Protein AF-A0A4Y1Z8B3-F1 (afdb_monomer)

Foldseek 3Di:
DVVVVVVLLVCLLVVLLVQLVVVLVVVVVVVVVVCVVVVQVVDPPSPVVVLVVSLVVSLVSLVVSLVVSLVVVVVVCCVPPNPPQQQPFPCVDVVCVVPPDRDGNVVVSVVSSVVSSVVSSVSSVVVSVVVVVVVPVVCPVVPVVNVVVVVVVVVVVVVVVVVCVVVVVVVVVVPVD

Structure (mmCIF, N/CA/C/O backbone):
data_AF-A0A4Y1Z8B3-F1
#
_entry.id   AF-A0A4Y1Z8B3-F1
#
loop_
_atom_site.group_PDB
_atom_site.id
_atom_site.type_symbol
_atom_site.label_atom_id
_atom_site.label_alt_id
_atom_site.label_comp_id
_atom_site.label_asym_id
_atom_site.label_entity_id
_atom_site.label_seq_id
_atom_site.pdbx_PDB_ins_code
_atom_site.Cartn_x
_atom_site.Cartn_y
_atom_site.Cartn_z
_atom_site.occupancy
_atom_site.B_iso_or_equiv
_atom_site.auth_seq_id
_atom_site.auth_comp_id
_atom_site.auth_asym_id
_atom_site.auth_atom_id
_atom_site.pdbx_PDB_model_num
ATOM 1 N N . MET A 1 1 ? 22.273 6.619 -11.615 1.00 47.22 1 MET A N 1
ATOM 2 C CA . MET A 1 1 ? 20.924 6.344 -12.168 1.00 47.22 1 MET A CA 1
ATOM 3 C C . MET A 1 1 ? 20.208 5.250 -11.376 1.00 47.22 1 MET A C 1
ATOM 5 O O . MET A 1 1 ? 19.042 5.434 -11.067 1.00 47.22 1 MET A O 1
ATOM 9 N N . GLU A 1 2 ? 20.897 4.178 -10.965 1.00 54.72 2 GLU A N 1
ATOM 10 C CA . GLU A 1 2 ? 20.294 3.076 -10.187 1.00 54.72 2 GLU A CA 1
ATOM 11 C C . GLU A 1 2 ? 19.856 3.455 -8.771 1.00 54.72 2 GLU A C 1
ATOM 13 O O . GLU A 1 2 ? 18.745 3.134 -8.364 1.00 54.72 2 GLU A O 1
ATOM 18 N N . GLN A 1 3 ? 20.688 4.210 -8.050 1.00 55.22 3 GLN A N 1
ATOM 19 C CA . GLN A 1 3 ? 20.366 4.626 -6.683 1.00 55.22 3 GLN A CA 1
ATOM 20 C C . GLN A 1 3 ? 19.086 5.473 -6.630 1.00 55.22 3 GLN A C 1
ATOM 22 O O . GLN A 1 3 ? 18.269 5.311 -5.732 1.00 55.22 3 GLN A O 1
ATOM 27 N N . MET A 1 4 ? 18.851 6.317 -7.641 1.00 54.09 4 MET A N 1
ATOM 28 C CA . MET A 1 4 ? 17.676 7.191 -7.699 1.00 54.09 4 MET A CA 1
ATOM 29 C C . MET A 1 4 ? 16.361 6.400 -7.745 1.00 54.09 4 MET A C 1
ATOM 31 O O . MET A 1 4 ? 15.398 6.796 -7.098 1.00 54.09 4 MET A O 1
ATOM 35 N N . GLN A 1 5 ? 16.322 5.266 -8.451 1.00 61.69 5 GLN A N 1
ATOM 36 C CA . GLN A 1 5 ? 15.108 4.455 -8.560 1.00 61.69 5 GLN A CA 1
ATOM 37 C C . GLN A 1 5 ? 14.795 3.696 -7.264 1.00 61.69 5 GLN A C 1
ATOM 39 O O . GLN A 1 5 ? 13.627 3.548 -6.904 1.00 61.69 5 GLN A O 1
ATOM 44 N N . ASP A 1 6 ? 15.826 3.285 -6.524 1.00 65.62 6 ASP A N 1
ATOM 45 C CA . ASP A 1 6 ? 15.663 2.660 -5.209 1.00 65.62 6 ASP A CA 1
ATOM 46 C C . ASP A 1 6 ? 15.244 3.663 -4.134 1.00 65.62 6 ASP A C 1
ATOM 48 O O . ASP A 1 6 ? 14.387 3.347 -3.303 1.00 65.62 6 ASP A O 1
ATOM 52 N N . TYR A 1 7 ? 15.765 4.892 -4.196 1.00 62.72 7 TYR A N 1
ATOM 53 C CA . TYR A 1 7 ? 15.308 5.983 -3.339 1.00 62.72 7 TYR A CA 1
ATOM 54 C C . TYR A 1 7 ? 13.836 6.313 -3.585 1.00 62.72 7 TYR A C 1
ATOM 56 O O . TYR A 1 7 ? 13.076 6.416 -2.628 1.00 62.72 7 TYR A O 1
ATOM 64 N N . ILE A 1 8 ? 13.410 6.410 -4.847 1.00 67.25 8 ILE A N 1
ATOM 65 C CA . ILE A 1 8 ? 12.012 6.700 -5.203 1.00 67.25 8 ILE A CA 1
ATOM 66 C C . ILE A 1 8 ? 11.078 5.590 -4.721 1.00 67.25 8 ILE A C 1
ATOM 68 O O . ILE A 1 8 ? 10.035 5.876 -4.136 1.00 67.25 8 ILE A O 1
ATOM 72 N N . ASN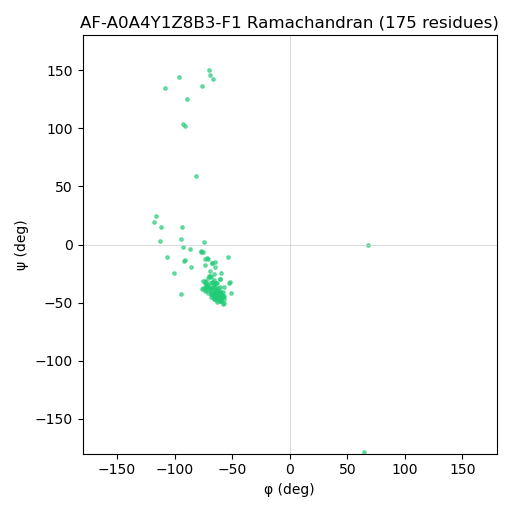 A 1 9 ? 11.459 4.325 -4.912 1.00 71.06 9 ASN A N 1
ATOM 73 C CA . ASN A 1 9 ? 10.619 3.207 -4.500 1.00 71.06 9 ASN A CA 1
ATOM 74 C C . ASN A 1 9 ? 10.474 3.151 -2.971 1.00 71.06 9 ASN A C 1
ATOM 76 O O . ASN A 1 9 ? 9.367 3.053 -2.450 1.00 71.06 9 ASN A O 1
ATOM 80 N N . THR A 1 10 ? 11.587 3.291 -2.249 1.00 74.88 10 THR A N 1
ATOM 81 C CA . THR A 1 10 ? 11.597 3.299 -0.777 1.00 74.88 10 THR A CA 1
ATOM 82 C C . THR A 1 10 ? 10.814 4.485 -0.219 1.00 74.88 10 THR A C 1
ATOM 84 O O . THR A 1 10 ? 10.010 4.324 0.699 1.00 74.88 10 THR A O 1
ATOM 87 N N . PHE A 1 11 ? 10.999 5.668 -0.808 1.00 74.31 11 PHE A N 1
ATOM 88 C CA . PHE A 1 11 ? 10.263 6.868 -0.431 1.00 74.31 11 PHE A CA 1
ATOM 89 C C . PHE A 1 11 ? 8.758 6.694 -0.653 1.00 74.31 11 PHE A C 1
ATOM 91 O O . PHE A 1 11 ? 7.980 7.028 0.235 1.00 74.31 11 PHE A O 1
ATOM 98 N N . GLY A 1 12 ? 8.347 6.092 -1.774 1.00 73.19 12 GLY A N 1
ATOM 99 C CA . GLY A 1 12 ? 6.945 5.784 -2.058 1.00 73.19 12 GLY A CA 1
ATOM 100 C C . GLY A 1 12 ? 6.298 4.898 -0.988 1.00 73.19 12 GLY A C 1
ATOM 101 O O . GLY A 1 12 ? 5.214 5.216 -0.507 1.00 73.19 12 GLY A O 1
ATOM 102 N N . PHE A 1 13 ? 6.981 3.836 -0.544 1.00 74.06 13 PHE A N 1
ATOM 103 C CA . PHE A 1 13 ? 6.487 2.963 0.532 1.00 74.06 13 PHE A CA 1
ATOM 104 C C . PHE A 1 13 ? 6.340 3.684 1.874 1.00 74.06 13 PHE A C 1
ATOM 106 O O . PHE A 1 13 ? 5.303 3.551 2.526 1.00 74.06 13 PHE A O 1
ATOM 113 N N . ILE A 1 14 ? 7.344 4.462 2.286 1.00 79.25 14 ILE A N 1
ATOM 114 C CA . ILE A 1 14 ? 7.302 5.193 3.562 1.00 79.25 14 ILE A CA 1
ATOM 115 C C . ILE A 1 14 ? 6.223 6.280 3.520 1.00 79.25 14 ILE A C 1
ATOM 117 O O . ILE A 1 14 ? 5.452 6.431 4.472 1.00 79.25 14 ILE A O 1
ATOM 121 N N . PHE A 1 15 ? 6.143 7.011 2.408 1.00 80.44 15 PHE A N 1
ATOM 122 C CA . PHE A 1 15 ? 5.168 8.075 2.211 1.00 80.44 15 PHE A CA 1
ATOM 123 C C . PHE A 1 15 ? 3.740 7.528 2.236 1.00 80.44 15 PHE A C 1
ATOM 125 O O . PHE A 1 15 ? 2.919 8.011 3.013 1.00 80.44 15 PHE A O 1
ATOM 132 N N . LEU A 1 16 ? 3.459 6.467 1.471 1.00 81.00 16 LEU A N 1
ATOM 133 C CA . LEU A 1 16 ? 2.146 5.822 1.453 1.00 81.00 16 LEU A CA 1
ATOM 134 C C . LEU A 1 16 ? 1.775 5.253 2.830 1.00 81.00 16 LEU A C 1
ATOM 136 O O . LEU A 1 16 ? 0.660 5.473 3.299 1.00 81.00 16 LEU A O 1
ATOM 140 N N . GLY A 1 17 ? 2.709 4.584 3.514 1.00 82.00 17 GLY A N 1
ATOM 141 C CA . GLY A 1 17 ? 2.480 4.061 4.863 1.00 82.00 17 GLY A CA 1
ATOM 142 C C . GLY A 1 17 ? 2.124 5.160 5.868 1.00 82.00 17 GLY A C 1
ATOM 143 O O . GLY A 1 17 ? 1.159 5.031 6.621 1.00 82.00 17 GLY A O 1
ATOM 144 N N . THR A 1 18 ? 2.852 6.277 5.834 1.00 83.12 18 THR A N 1
ATOM 145 C CA . THR A 1 18 ? 2.602 7.436 6.704 1.00 83.12 18 THR A CA 1
ATOM 146 C C . THR A 1 18 ? 1.249 8.079 6.408 1.00 83.12 18 THR A C 1
ATOM 148 O O . THR A 1 18 ? 0.495 8.390 7.329 1.00 83.12 18 THR A O 1
ATOM 151 N N . LEU A 1 19 ? 0.910 8.233 5.127 1.00 86.12 19 LEU A N 1
ATOM 152 C CA . LEU A 1 19 ? -0.356 8.817 4.692 1.00 86.12 19 LEU A CA 1
ATOM 153 C C . LEU A 1 19 ? -1.543 7.949 5.137 1.00 86.12 19 LEU A C 1
ATOM 155 O O . LEU A 1 19 ? -2.519 8.477 5.673 1.00 86.12 19 LEU A O 1
ATOM 159 N N . ILE A 1 20 ? -1.424 6.619 5.019 1.00 86.88 20 ILE A N 1
ATOM 160 C CA . ILE A 1 20 ? -2.436 5.672 5.506 1.00 86.88 20 ILE A CA 1
ATOM 161 C C . ILE A 1 20 ? -2.630 5.801 7.023 1.00 86.88 20 ILE A C 1
ATOM 163 O O . ILE A 1 20 ? -3.768 5.889 7.484 1.00 86.88 20 ILE A O 1
ATOM 167 N N . LEU A 1 21 ? -1.542 5.864 7.798 1.00 84.38 21 LEU A N 1
ATOM 168 C CA . LEU A 1 21 ? -1.604 5.992 9.258 1.00 84.38 21 LEU A CA 1
ATOM 169 C C . LEU A 1 21 ? -2.252 7.306 9.707 1.00 84.38 21 LEU A C 1
ATOM 171 O O . LEU A 1 21 ? -3.148 7.292 10.552 1.00 84.38 21 LEU A O 1
ATOM 175 N N . ILE A 1 22 ? -1.830 8.436 9.133 1.00 85.88 22 ILE A N 1
ATOM 176 C CA . ILE A 1 22 ? -2.380 9.756 9.474 1.00 85.88 22 ILE A CA 1
ATOM 177 C C . ILE A 1 22 ? -3.857 9.835 9.078 1.00 85.88 22 ILE A C 1
ATOM 179 O O . ILE A 1 22 ? -4.683 10.302 9.865 1.00 85.88 22 ILE A O 1
ATOM 183 N N . GLY A 1 23 ? -4.205 9.354 7.884 1.00 85.75 23 GLY A N 1
ATOM 184 C CA . GLY A 1 23 ? -5.575 9.395 7.389 1.00 85.75 23 GLY A CA 1
ATOM 185 C C . GLY A 1 23 ? -6.531 8.523 8.195 1.00 85.75 23 GLY A C 1
ATOM 186 O O . GLY A 1 23 ? -7.582 9.005 8.611 1.00 85.75 23 GLY A O 1
ATOM 187 N N . LEU A 1 24 ? -6.151 7.276 8.498 1.00 85.12 24 LEU A N 1
ATOM 188 C CA . LEU A 1 24 ? -6.957 6.395 9.351 1.00 85.12 24 LEU A CA 1
ATOM 189 C C . LEU A 1 24 ? -7.102 6.945 10.771 1.00 85.12 24 LEU A C 1
ATOM 191 O O . LEU A 1 24 ? -8.201 6.916 11.323 1.00 85.12 24 LEU A O 1
ATOM 195 N N . SER A 1 25 ? -6.023 7.487 11.343 1.00 82.44 25 SER A N 1
ATOM 196 C CA . SER A 1 25 ? -6.063 8.128 12.659 1.00 82.44 25 SER A CA 1
ATOM 197 C C . SER A 1 25 ? -7.072 9.281 12.679 1.00 82.44 25 SER A C 1
ATOM 199 O O . SER A 1 25 ? -7.989 9.289 13.499 1.00 82.44 25 SER A O 1
ATOM 201 N N . SER A 1 26 ? -6.990 10.196 11.707 1.00 83.19 26 SER A N 1
ATOM 202 C CA . SER A 1 26 ? -7.910 11.334 11.599 1.00 83.19 26 SER A CA 1
ATOM 203 C C . SER A 1 26 ? -9.369 10.908 11.398 1.00 83.19 26 SER A C 1
ATOM 205 O O . SER A 1 26 ? -10.268 11.470 12.032 1.00 83.19 26 SER A O 1
ATOM 207 N 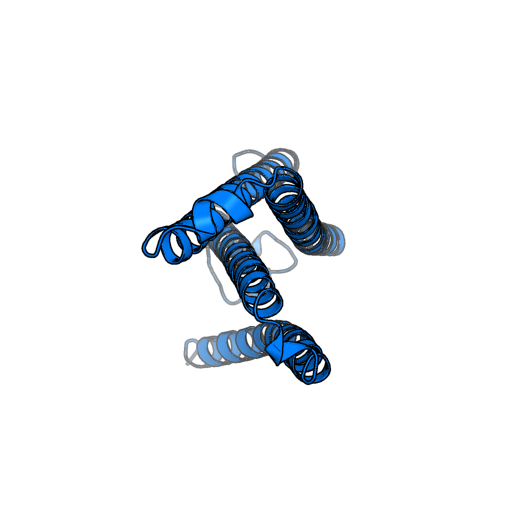N . LEU A 1 27 ? -9.612 9.890 10.562 1.00 83.50 27 LEU A N 1
ATOM 208 C CA . LEU A 1 27 ? -10.946 9.327 10.342 1.00 83.50 27 LEU A CA 1
ATOM 209 C C . LEU A 1 27 ? -11.546 8.792 11.650 1.00 83.50 27 LEU A C 1
ATOM 211 O O . LEU A 1 27 ? -12.677 9.135 11.994 1.00 83.50 27 LEU A O 1
ATOM 215 N N . PHE A 1 28 ? -10.780 8.024 12.427 1.00 79.06 28 PHE A N 1
ATOM 216 C CA . PHE A 1 28 ? -11.266 7.459 13.689 1.00 79.06 28 PHE A CA 1
ATOM 217 C C . PHE A 1 28 ? -11.421 8.499 14.800 1.00 79.06 28 PHE A C 1
ATOM 219 O O . PHE A 1 28 ? -12.369 8.411 15.587 1.00 79.06 28 PHE A O 1
ATOM 226 N N . THR A 1 29 ? -10.542 9.502 14.868 1.00 78.88 29 THR A N 1
ATOM 227 C CA . THR A 1 29 ? -10.686 10.615 15.815 1.00 78.88 29 THR A CA 1
ATOM 228 C C . THR A 1 29 ? -11.973 11.393 15.556 1.00 78.88 29 THR A C 1
ATOM 230 O O . THR A 1 29 ? -12.686 11.704 16.506 1.00 78.88 29 THR A O 1
ATOM 233 N N . ARG A 1 30 ? -12.318 11.658 14.288 1.00 76.50 30 ARG A N 1
ATOM 234 C CA . ARG A 1 30 ? -13.570 12.345 13.928 1.00 76.50 30 ARG A CA 1
ATOM 235 C C . ARG A 1 30 ? -14.811 11.563 14.348 1.00 76.50 30 ARG A C 1
ATOM 237 O O . ARG A 1 30 ? -15.716 12.144 14.941 1.00 76.50 30 ARG A O 1
ATOM 244 N N . GLU A 1 31 ? -14.840 10.257 14.087 1.00 72.69 31 GLU A N 1
ATOM 245 C CA . GLU A 1 31 ? -15.956 9.402 14.509 1.00 72.69 31 GLU A CA 1
ATOM 246 C C . GLU A 1 31 ? -16.110 9.390 16.036 1.00 72.69 31 GLU A C 1
ATOM 248 O O . GLU A 1 31 ? -17.214 9.567 16.548 1.00 72.69 31 GLU A O 1
ATOM 253 N N . THR A 1 32 ? -15.000 9.279 16.770 1.00 69.25 32 THR A N 1
ATOM 254 C CA . THR A 1 32 ? -15.021 9.234 18.241 1.00 69.25 32 THR A CA 1
ATOM 255 C C . THR A 1 32 ? -15.430 10.582 18.851 1.00 69.25 32 THR A C 1
ATOM 257 O O . THR A 1 32 ? -16.218 10.615 19.793 1.00 69.25 32 THR A O 1
ATOM 260 N N . ALA A 1 33 ? -14.954 11.701 18.293 1.00 71.88 33 ALA A N 1
ATOM 261 C CA . ALA A 1 33 ? -15.286 13.051 18.759 1.00 71.88 33 ALA A CA 1
ATOM 262 C C . ALA A 1 33 ? -16.754 13.435 18.513 1.00 71.88 33 ALA A C 1
ATOM 264 O O . ALA A 1 33 ? -17.315 14.232 19.258 1.00 71.88 33 ALA A O 1
ATOM 265 N N . SER A 1 34 ? -17.389 12.860 17.487 1.00 73.81 34 SER A N 1
ATOM 266 C CA . SER A 1 34 ? -18.792 13.134 17.159 1.00 73.81 34 SER A CA 1
ATOM 267 C C . SER A 1 34 ? -19.803 12.528 18.146 1.00 73.81 34 SER A C 1
ATOM 269 O O . SER A 1 34 ? -20.986 12.847 18.076 1.00 73.81 34 SER A O 1
ATOM 271 N N . GLY A 1 35 ? -19.375 11.633 19.049 1.00 67.88 35 GLY A N 1
ATOM 272 C CA . GLY A 1 35 ? -20.255 10.981 20.032 1.00 67.88 35 GLY A CA 1
ATOM 273 C C . GLY A 1 35 ? -21.274 9.996 19.437 1.00 67.88 35 GLY A C 1
ATOM 274 O O . GLY A 1 35 ? -22.012 9.349 20.179 1.00 67.88 35 GLY A O 1
ATO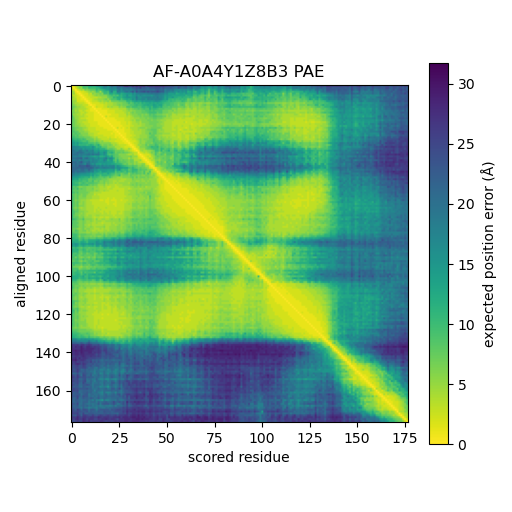M 275 N N . VAL A 1 36 ? -21.289 9.825 18.111 1.00 71.00 36 VAL A N 1
ATOM 276 C CA . VAL A 1 36 ? -22.216 8.939 17.385 1.00 71.00 36 VAL A CA 1
ATOM 277 C C . VAL A 1 36 ? -22.059 7.476 17.820 1.00 71.00 36 VAL A C 1
ATOM 279 O O . VAL A 1 36 ? -23.038 6.730 17.872 1.00 71.00 36 VAL A O 1
ATOM 282 N N . ASP A 1 37 ? -20.851 7.083 18.237 1.00 67.38 37 ASP A N 1
ATOM 283 C CA . ASP A 1 37 ? -20.561 5.747 18.763 1.00 67.38 37 ASP A CA 1
ATOM 284 C C . ASP A 1 37 ? -21.443 5.376 19.975 1.00 67.38 37 ASP A C 1
ATOM 286 O O . ASP A 1 37 ? -21.867 4.224 20.077 1.00 67.38 37 ASP A O 1
ATOM 290 N N . GLN A 1 38 ? -21.772 6.319 20.872 1.00 67.75 38 GLN A N 1
ATOM 291 C CA . GLN A 1 38 ? -22.605 6.031 22.054 1.00 67.75 38 GLN A CA 1
ATOM 292 C C . GLN A 1 38 ? -24.061 5.719 21.686 1.00 67.75 38 GLN A C 1
ATOM 294 O O . GLN A 1 38 ? -24.651 4.803 22.258 1.00 67.75 38 GLN A O 1
ATOM 299 N N . TYR A 1 39 ? -24.625 6.421 20.700 1.00 71.44 39 TYR A N 1
ATOM 300 C CA . TYR A 1 39 ? -25.992 6.170 20.238 1.00 71.44 39 TYR A CA 1
ATOM 301 C C . TYR A 1 39 ? -26.110 4.815 19.536 1.00 71.44 39 TYR A C 1
ATOM 303 O O . TYR A 1 39 ? -27.041 4.058 19.808 1.00 71.44 39 TYR A O 1
ATOM 311 N N . ILE A 1 40 ? -25.147 4.458 18.682 1.00 69.06 40 ILE A N 1
ATOM 312 C CA . ILE A 1 40 ? -25.209 3.209 17.909 1.00 69.06 40 ILE A CA 1
ATOM 313 C C . ILE A 1 40 ? -24.965 1.976 18.802 1.00 69.06 40 ILE A C 1
ATOM 315 O O . ILE A 1 40 ? -25.585 0.929 18.587 1.00 69.06 40 ILE A O 1
ATOM 319 N N . LEU A 1 41 ? -24.133 2.100 19.847 1.00 64.88 41 LEU A N 1
ATOM 320 C CA . LEU A 1 41 ? -23.865 1.029 20.820 1.00 64.88 41 LEU A CA 1
ATOM 321 C C . LEU A 1 41 ? -25.065 0.673 21.713 1.00 64.88 41 LEU A C 1
ATOM 323 O O . LEU A 1 41 ? -25.061 -0.405 22.305 1.00 64.88 41 LEU A O 1
ATOM 327 N N . SER A 1 42 ? -26.097 1.522 21.786 1.00 68.88 42 SER A N 1
ATOM 328 C CA . SER A 1 42 ? -27.329 1.225 22.537 1.00 68.88 42 SER A CA 1
ATOM 329 C C . SER A 1 42 ? -28.205 0.144 21.880 1.00 68.88 42 SER A C 1
ATOM 331 O O . SER A 1 42 ? -29.107 -0.401 22.515 1.00 68.88 42 SER A O 1
ATOM 333 N N . THR A 1 43 ? -27.927 -0.214 20.620 1.00 68.75 43 THR A N 1
ATOM 334 C CA . THR A 1 43 ? -28.702 -1.198 19.849 1.00 68.75 43 THR A CA 1
ATOM 335 C C . THR A 1 43 ? -27.916 -2.503 19.657 1.00 68.75 43 THR A C 1
ATOM 337 O O . THR A 1 43 ? -26.745 -2.488 19.275 1.00 68.75 43 THR A O 1
ATOM 340 N N . GLN A 1 44 ? -28.546 -3.667 19.869 1.00 61.69 44 GLN A N 1
ATOM 341 C CA . GLN A 1 44 ? -27.871 -4.977 19.754 1.00 61.69 44 GLN A CA 1
ATOM 342 C C . GLN A 1 44 ? -27.290 -5.259 18.352 1.00 61.69 44 GLN A C 1
ATOM 344 O O . GLN A 1 44 ? -26.276 -5.946 18.230 1.00 61.69 44 GLN A O 1
ATOM 349 N N . HIS A 1 45 ? -27.897 -4.712 17.292 1.00 65.44 45 HIS A N 1
ATOM 350 C CA . HIS A 1 45 ? -27.422 -4.864 15.909 1.00 65.44 45 HIS A CA 1
ATOM 351 C C . HIS A 1 45 ? -26.359 -3.828 15.495 1.00 65.44 45 HIS A C 1
ATOM 353 O O . HIS A 1 45 ? -25.606 -4.081 14.553 1.00 65.44 45 HIS A O 1
ATOM 359 N N . GLY A 1 46 ? -26.238 -2.699 16.203 1.00 62.41 46 GLY A N 1
ATOM 360 C CA . GLY A 1 46 ? -25.350 -1.593 15.827 1.00 62.41 46 GLY A CA 1
ATOM 361 C C . GLY A 1 46 ? -23.856 -1.901 15.963 1.00 62.41 46 GLY A C 1
ATOM 362 O O . GLY A 1 46 ? -23.025 -1.359 15.240 1.00 62.41 46 GLY A O 1
ATOM 363 N N . ARG A 1 47 ? -23.468 -2.820 16.856 1.00 67.25 47 ARG A N 1
ATOM 364 C CA . ARG A 1 47 ? -22.043 -3.069 17.136 1.00 67.25 47 ARG A CA 1
ATOM 365 C C . ARG A 1 47 ? -21.300 -3.712 15.960 1.00 67.25 47 ARG A C 1
ATOM 367 O O . ARG A 1 47 ? -20.155 -3.355 15.710 1.00 67.25 47 ARG A O 1
ATOM 374 N N . LYS A 1 48 ? -21.932 -4.638 15.228 1.00 70.50 48 LYS A N 1
ATOM 375 C CA . LYS A 1 48 ? -21.310 -5.299 14.061 1.00 70.50 48 LYS A CA 1
ATOM 376 C C . LYS A 1 48 ? -21.269 -4.375 12.844 1.00 70.50 48 LYS A C 1
ATOM 378 O O . LYS A 1 48 ? -20.278 -4.370 12.117 1.00 70.50 48 LYS A O 1
ATOM 383 N N . THR A 1 49 ? -22.308 -3.567 12.643 1.00 75.69 49 THR A N 1
ATOM 384 C CA . THR A 1 49 ? -22.393 -2.644 11.505 1.00 75.69 49 THR A CA 1
ATOM 385 C C . THR A 1 49 ? -21.331 -1.547 11.572 1.00 75.69 49 THR A C 1
ATOM 387 O O . THR A 1 49 ? -20.749 -1.232 10.538 1.00 75.69 49 THR A O 1
ATOM 390 N N . ILE A 1 50 ? -20.972 -1.058 12.767 1.00 78.19 50 ILE A N 1
ATOM 391 C CA . ILE A 1 50 ? -19.849 -0.114 12.947 1.00 78.19 50 ILE A CA 1
ATOM 392 C C . ILE A 1 50 ? -18.526 -0.716 12.459 1.00 78.19 50 ILE A C 1
ATOM 394 O O . ILE A 1 50 ? -17.748 -0.046 11.785 1.00 78.19 50 ILE A O 1
ATOM 398 N N . VAL A 1 51 ? -18.252 -1.980 12.794 1.00 77.31 51 VAL A N 1
ATOM 399 C CA . VAL A 1 51 ? -16.988 -2.630 12.413 1.00 77.31 51 VAL A CA 1
ATOM 400 C C . VAL A 1 51 ? -16.882 -2.768 10.897 1.00 77.31 51 VAL A C 1
ATOM 402 O O . VAL A 1 51 ? -15.847 -2.433 10.321 1.00 77.31 51 VAL A O 1
ATOM 405 N N . HIS A 1 52 ? -17.962 -3.203 10.243 1.00 78.19 52 HIS A N 1
ATOM 406 C CA . HIS A 1 52 ? -18.007 -3.289 8.785 1.00 78.19 52 HIS A CA 1
ATOM 407 C C . HIS A 1 52 ? -17.889 -1.912 8.124 1.00 78.19 52 HIS A C 1
ATOM 409 O O . HIS A 1 52 ? -17.141 -1.776 7.160 1.00 78.19 52 HIS A O 1
ATOM 415 N N . ALA A 1 53 ? -18.549 -0.884 8.665 1.00 82.00 53 ALA A N 1
ATOM 416 C CA . ALA A 1 53 ? -18.446 0.480 8.154 1.00 82.00 53 ALA A CA 1
ATOM 417 C C . ALA A 1 53 ? -17.009 1.025 8.247 1.00 82.00 53 ALA A C 1
ATOM 419 O O . ALA A 1 53 ? -16.487 1.530 7.254 1.00 82.00 53 ALA A O 1
ATOM 420 N N . LYS A 1 54 ? -16.328 0.835 9.388 1.00 84.12 54 LYS A N 1
ATOM 421 C CA . LYS A 1 54 ? -14.916 1.219 9.569 1.00 84.12 54 LYS A CA 1
ATOM 422 C C . LYS A 1 54 ? -13.993 0.493 8.592 1.00 84.12 54 LYS A C 1
ATOM 424 O O . LYS A 1 54 ? -13.089 1.109 8.034 1.00 84.12 54 LYS A O 1
ATOM 429 N N . LEU A 1 55 ? -14.224 -0.801 8.363 1.00 85.12 55 LEU A N 1
ATOM 430 C CA . LEU A 1 55 ? -13.435 -1.590 7.418 1.00 85.12 55 LEU A CA 1
ATOM 431 C C . LEU A 1 55 ? -13.639 -1.109 5.974 1.00 85.12 55 LEU A C 1
ATOM 433 O O . LEU A 1 55 ? -12.664 -0.928 5.251 1.00 85.12 55 LEU A O 1
ATOM 437 N N . VAL A 1 56 ? -14.881 -0.843 5.563 1.00 86.81 56 VAL A N 1
ATOM 438 C CA . VAL A 1 56 ? -15.184 -0.314 4.223 1.00 86.81 56 VAL A CA 1
ATOM 439 C C . VAL A 1 56 ? -14.585 1.082 4.033 1.00 86.81 56 VAL A C 1
ATOM 441 O O . VAL A 1 56 ? -13.949 1.330 3.010 1.00 86.81 56 VAL A O 1
ATOM 444 N N . ALA A 1 57 ? -14.705 1.971 5.023 1.00 87.06 57 ALA A N 1
ATOM 445 C CA . ALA A 1 57 ? -14.097 3.301 4.975 1.00 87.06 57 ALA A CA 1
ATOM 446 C C . ALA A 1 57 ? -12.564 3.227 4.857 1.00 87.06 57 ALA A C 1
ATOM 448 O O . ALA A 1 57 ? -11.971 3.918 4.026 1.00 87.06 57 ALA A O 1
ATOM 449 N N . ALA A 1 58 ? -11.927 2.340 5.628 1.00 86.88 58 ALA A N 1
ATOM 450 C CA . ALA A 1 58 ? -10.490 2.099 5.555 1.00 86.88 58 ALA A CA 1
ATOM 451 C C . ALA A 1 58 ? -10.059 1.574 4.175 1.00 86.88 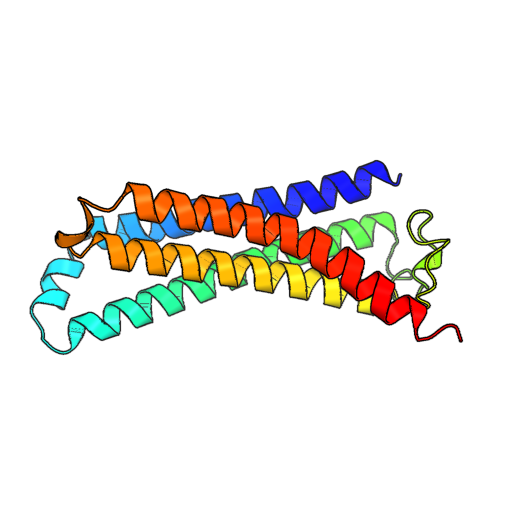58 ALA A C 1
ATOM 453 O O . ALA A 1 58 ? -9.071 2.053 3.620 1.00 86.88 58 ALA A O 1
ATOM 454 N N . LEU A 1 59 ? -10.815 0.639 3.592 1.00 88.00 59 LEU A N 1
ATOM 455 C CA . LEU A 1 59 ? -10.540 0.108 2.255 1.00 88.00 59 LEU A CA 1
ATOM 456 C C . LEU A 1 59 ? -10.635 1.190 1.177 1.00 88.00 59 LEU A C 1
ATOM 458 O O . LEU A 1 59 ? -9.726 1.300 0.357 1.00 88.00 59 LEU A O 1
ATOM 462 N N . ILE A 1 60 ? -11.687 2.015 1.198 1.00 90.94 60 ILE A N 1
ATOM 463 C CA . ILE A 1 60 ? -11.852 3.131 0.252 1.00 90.94 60 ILE A CA 1
ATOM 464 C C . ILE A 1 60 ? -10.673 4.104 0.370 1.00 90.94 60 ILE A C 1
ATOM 466 O O . ILE A 1 60 ? -10.125 4.540 -0.644 1.00 90.94 60 ILE A O 1
ATOM 470 N N . PHE A 1 61 ? -10.240 4.404 1.597 1.00 90.56 61 PHE A N 1
ATOM 471 C CA . PHE A 1 61 ? -9.115 5.300 1.837 1.00 90.56 61 PHE A CA 1
ATOM 472 C C . PHE A 1 61 ? -7.790 4.748 1.294 1.00 90.56 61 PHE A C 1
ATOM 474 O O . PHE A 1 61 ? -7.063 5.462 0.600 1.00 90.56 61 PHE A O 1
ATOM 481 N N . VAL A 1 62 ? -7.489 3.468 1.541 1.00 89.00 62 VAL A N 1
ATOM 482 C CA . VAL A 1 62 ? -6.298 2.809 0.976 1.00 89.00 62 VAL A CA 1
ATOM 483 C C . VAL A 1 62 ? -6.335 2.822 -0.544 1.00 89.00 62 VAL A C 1
ATOM 485 O O . VAL A 1 62 ? -5.317 3.099 -1.173 1.00 89.00 62 VAL A O 1
ATOM 488 N N . LEU A 1 63 ? -7.495 2.551 -1.140 1.00 89.62 63 LEU A N 1
ATOM 489 C CA . LEU A 1 63 ? -7.656 2.515 -2.591 1.00 89.62 63 LEU A CA 1
ATOM 490 C C . LEU A 1 63 ? -7.410 3.903 -3.206 1.00 89.62 63 LEU A C 1
ATOM 492 O O . LEU A 1 63 ? -6.704 4.012 -4.206 1.00 89.62 63 LEU A O 1
ATOM 496 N N . ALA A 1 64 ? -7.880 4.974 -2.560 1.00 90.88 64 ALA A N 1
ATOM 497 C CA . ALA A 1 64 ? -7.582 6.350 -2.962 1.00 90.88 64 ALA A CA 1
ATOM 498 C C . ALA A 1 64 ? -6.079 6.685 -2.862 1.00 90.88 64 ALA A C 1
ATOM 500 O O . ALA A 1 64 ? -5.504 7.246 -3.797 1.00 90.88 64 ALA A O 1
ATOM 501 N N . CYS A 1 65 ? -5.419 6.296 -1.766 1.00 88.62 65 CYS A N 1
ATOM 502 C CA . CYS A 1 65 ? -3.974 6.494 -1.590 1.00 88.62 65 CYS A CA 1
ATOM 503 C C . CYS A 1 65 ? -3.160 5.713 -2.631 1.00 88.62 65 CYS A C 1
ATOM 505 O O . CYS A 1 65 ? -2.199 6.232 -3.200 1.00 88.62 65 CYS A O 1
ATOM 507 N N . ALA A 1 66 ? -3.570 4.476 -2.914 1.00 86.25 66 ALA A N 1
ATOM 508 C CA . ALA A 1 66 ? -2.971 3.641 -3.941 1.00 86.25 66 ALA A CA 1
ATOM 509 C C . ALA A 1 66 ? -3.085 4.282 -5.328 1.00 86.25 66 ALA A C 1
ATOM 511 O O . ALA A 1 66 ? -2.077 4.397 -6.021 1.00 86.25 66 ALA A O 1
ATOM 512 N N . LEU A 1 67 ? -4.271 4.758 -5.717 1.00 87.88 67 LEU A N 1
ATOM 513 C CA . LEU A 1 67 ? -4.466 5.442 -6.999 1.00 87.88 67 LEU A CA 1
ATOM 514 C C . LEU A 1 67 ? -3.567 6.676 -7.140 1.00 87.88 67 LEU A C 1
ATOM 516 O O . LEU A 1 67 ? -2.969 6.869 -8.197 1.00 87.88 67 LEU A O 1
ATOM 520 N N . LEU A 1 68 ? -3.407 7.464 -6.071 1.00 88.19 68 LEU A N 1
ATOM 521 C CA . LEU A 1 68 ? -2.472 8.591 -6.059 1.00 88.19 68 LEU A CA 1
ATOM 522 C C . LEU A 1 68 ? -1.029 8.126 -6.289 1.00 88.19 68 LEU A C 1
ATOM 524 O O . LEU A 1 68 ? -0.354 8.665 -7.164 1.00 88.19 68 LEU A O 1
ATOM 528 N N . SER A 1 69 ? -0.568 7.103 -5.562 1.00 83.12 69 SER A N 1
ATOM 529 C CA . SER A 1 69 ? 0.796 6.570 -5.722 1.00 83.12 69 SER A CA 1
ATOM 530 C C . SER A 1 69 ? 1.071 6.051 -7.138 1.00 83.12 69 SER A C 1
ATOM 532 O O . SER A 1 69 ? 2.116 6.354 -7.711 1.00 83.12 69 SER A O 1
ATOM 534 N N . ILE A 1 70 ? 0.104 5.353 -7.743 1.00 85.62 70 ILE A N 1
ATOM 535 C CA . ILE A 1 70 ? 0.188 4.860 -9.123 1.00 85.62 70 ILE A CA 1
ATOM 536 C C . ILE A 1 70 ? 0.275 6.031 -10.100 1.00 85.62 70 ILE A C 1
ATOM 538 O O . ILE A 1 70 ? 1.107 6.008 -11.003 1.00 85.62 70 ILE A O 1
ATOM 542 N N . GLY A 1 71 ? -0.544 7.070 -9.904 1.00 86.38 71 GLY A N 1
ATOM 543 C CA . GLY A 1 71 ? -0.499 8.284 -10.716 1.00 86.38 71 GLY A CA 1
ATOM 544 C C . GLY A 1 71 ? 0.881 8.945 -10.692 1.00 86.38 71 GLY A C 1
ATOM 545 O O . GLY A 1 71 ? 1.431 9.245 -11.750 1.00 86.38 71 GLY A O 1
ATOM 546 N N . PHE A 1 72 ? 1.477 9.105 -9.507 1.00 84.81 72 PHE A N 1
ATOM 547 C CA . PHE A 1 72 ? 2.831 9.655 -9.368 1.00 84.81 72 PHE A CA 1
ATOM 548 C C . PHE A 1 72 ? 3.889 8.802 -10.077 1.00 84.81 72 PHE A C 1
ATOM 550 O O . PHE A 1 72 ? 4.718 9.344 -10.811 1.00 84.81 72 PHE A O 1
ATOM 557 N N . ASP A 1 73 ? 3.840 7.482 -9.900 1.00 82.06 73 ASP A N 1
ATOM 558 C CA . ASP A 1 73 ? 4.770 6.551 -10.539 1.00 82.06 73 ASP A CA 1
ATOM 559 C C . ASP A 1 73 ? 4.665 6.593 -12.079 1.00 82.06 73 ASP A C 1
ATOM 561 O O . ASP A 1 73 ? 5.687 6.639 -12.769 1.00 82.06 73 ASP A O 1
ATOM 565 N N . VAL A 1 74 ? 3.444 6.624 -12.630 1.00 84.12 74 VAL A N 1
ATOM 566 C CA . VAL A 1 74 ? 3.200 6.702 -14.083 1.00 84.12 74 VAL A CA 1
ATOM 567 C C . VAL A 1 74 ? 3.699 8.028 -14.654 1.00 84.12 74 VAL A C 1
ATOM 569 O O . VAL A 1 74 ? 4.401 8.029 -15.665 1.00 84.12 74 VAL A O 1
ATOM 572 N N . VAL A 1 75 ? 3.385 9.155 -14.008 1.00 85.88 75 VAL A N 1
ATOM 573 C CA . VAL A 1 75 ? 3.831 10.486 -14.454 1.00 85.88 75 VAL A CA 1
ATOM 574 C C . VAL A 1 75 ? 5.355 10.571 -14.456 1.00 85.88 75 VAL A C 1
ATOM 576 O O . VAL A 1 75 ? 5.946 11.006 -15.446 1.00 85.88 75 VAL A O 1
ATOM 579 N N . TYR A 1 76 ? 6.005 10.104 -13.386 1.00 81.75 76 TYR A N 1
ATOM 580 C CA . TYR A 1 76 ? 7.464 10.073 -13.307 1.00 81.75 76 TYR A CA 1
ATOM 581 C C . TYR A 1 76 ? 8.072 9.247 -14.444 1.00 81.75 76 TYR A C 1
ATOM 583 O O . TYR A 1 76 ? 9.042 9.661 -15.082 1.00 81.75 76 TYR A O 1
ATOM 591 N N . TRP A 1 77 ? 7.483 8.087 -14.722 1.00 76.81 77 TRP A N 1
ATOM 592 C CA . TRP A 1 77 ? 7.968 7.195 -15.760 1.00 76.81 77 TRP A CA 1
ATOM 593 C C . TRP A 1 77 ? 7.805 7.796 -17.166 1.00 76.81 77 TRP A C 1
ATOM 595 O O . TRP A 1 77 ? 8.757 7.767 -17.946 1.00 76.81 77 TRP A O 1
ATOM 605 N N . ILE A 1 78 ? 6.665 8.433 -17.465 1.00 81.50 78 ILE A N 1
ATOM 606 C CA . ILE A 1 78 ? 6.421 9.121 -18.747 1.00 81.50 78 ILE A CA 1
ATOM 607 C C . ILE A 1 78 ? 7.453 10.230 -18.985 1.00 81.50 78 ILE A C 1
ATOM 609 O O . ILE A 1 78 ? 7.982 10.341 -20.090 1.00 81.50 78 ILE A O 1
ATOM 613 N N . ILE A 1 79 ? 7.789 11.014 -17.955 1.00 82.44 79 ILE A N 1
ATOM 614 C CA . ILE A 1 79 ? 8.791 12.089 -18.057 1.00 82.44 79 ILE A CA 1
ATOM 615 C C . ILE A 1 79 ? 10.188 11.530 -18.374 1.00 82.44 79 ILE A C 1
ATOM 617 O O . ILE A 1 79 ? 10.981 12.190 -19.043 1.00 82.44 79 ILE A O 1
ATOM 621 N N . ARG A 1 80 ? 10.519 10.326 -17.887 1.00 75.00 80 ARG A N 1
ATOM 622 C CA . ARG A 1 80 ? 11.880 9.766 -17.973 1.00 75.00 80 ARG A CA 1
ATOM 623 C C . ARG A 1 80 ? 12.106 8.866 -19.181 1.00 75.00 80 ARG A C 1
ATOM 625 O O . ARG A 1 80 ? 13.167 8.950 -19.788 1.00 75.00 80 ARG A O 1
ATOM 632 N N . ALA A 1 81 ? 11.155 7.995 -19.497 1.00 69.00 81 ALA A N 1
ATOM 633 C CA . ALA A 1 81 ? 11.284 6.987 -20.550 1.00 69.00 81 ALA A CA 1
ATOM 634 C C . ALA A 1 81 ? 10.461 7.315 -21.810 1.00 69.00 81 ALA A C 1
ATOM 636 O O . ALA A 1 81 ? 10.634 6.666 -22.843 1.00 69.00 81 ALA A O 1
ATOM 637 N N . GLY A 1 82 ? 9.571 8.315 -21.747 1.00 71.25 82 GLY A N 1
ATOM 638 C CA . GLY A 1 82 ? 8.596 8.585 -22.804 1.00 71.25 82 GLY A CA 1
ATOM 639 C C . GLY A 1 82 ? 7.587 7.441 -22.974 1.00 71.25 82 GLY A C 1
ATOM 640 O O . GLY A 1 82 ? 7.629 6.434 -22.275 1.00 71.25 82 GLY A O 1
ATOM 641 N N . ASN A 1 83 ? 6.664 7.561 -23.931 1.00 69.38 83 ASN A N 1
ATOM 642 C CA . ASN A 1 83 ? 5.577 6.583 -24.097 1.00 69.38 83 ASN A CA 1
ATOM 643 C C . ASN A 1 83 ? 6.014 5.241 -24.733 1.00 69.38 83 ASN A C 1
ATOM 645 O O . ASN A 1 83 ? 5.224 4.306 -24.813 1.00 69.38 83 ASN A O 1
ATOM 649 N N . TYR A 1 84 ? 7.265 5.130 -25.192 1.00 66.88 84 TYR A N 1
ATOM 650 C CA . TYR A 1 84 ? 7.766 3.966 -25.936 1.00 66.88 84 TYR A CA 1
ATOM 651 C C . TYR A 1 84 ? 8.403 2.881 -25.052 1.00 66.88 84 TYR A C 1
ATOM 653 O O . TYR A 1 84 ? 8.584 1.751 -25.497 1.00 66.88 84 TYR A O 1
ATOM 661 N N . GLY A 1 85 ? 8.717 3.181 -23.788 1.00 69.88 85 GLY A N 1
ATOM 662 C CA . GLY A 1 85 ? 9.412 2.243 -22.896 1.00 69.88 85 GLY A CA 1
ATOM 663 C C . GLY A 1 85 ? 8.555 1.105 -22.308 1.00 69.88 85 GLY A C 1
ATOM 664 O O . GLY A 1 85 ? 9.102 0.237 -21.633 1.00 69.88 85 GLY A O 1
ATOM 665 N N . TRP A 1 86 ? 7.230 1.083 -22.513 1.00 73.19 86 TRP A N 1
ATOM 666 C CA . TRP A 1 86 ? 6.327 0.140 -21.824 1.00 73.19 86 TRP A CA 1
ATOM 667 C C . TRP A 1 86 ? 6.453 -1.294 -22.351 1.00 73.19 86 TRP A C 1
ATOM 669 O O . TRP A 1 86 ? 6.267 -2.257 -21.603 1.00 73.19 86 TRP A O 1
ATOM 679 N N . LEU A 1 87 ? 6.777 -1.426 -23.640 1.00 79.31 87 LEU A N 1
ATOM 680 C CA . LEU A 1 87 ? 6.998 -2.703 -24.323 1.00 79.31 87 LEU A CA 1
ATOM 681 C C . LEU A 1 87 ? 8.472 -3.128 -24.315 1.00 79.31 87 LEU A C 1
ATOM 683 O O . LEU A 1 87 ? 8.803 -4.191 -24.831 1.00 7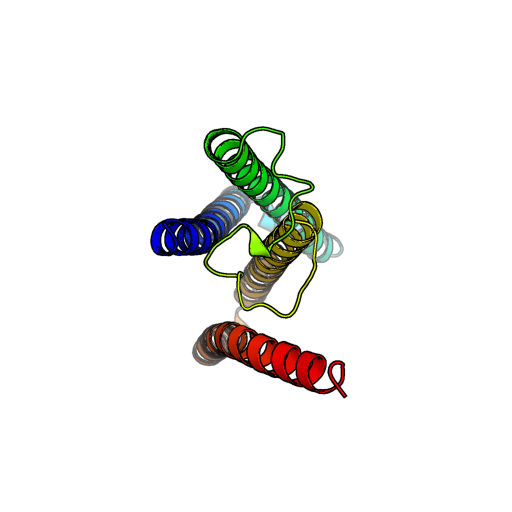9.31 87 LEU A O 1
ATOM 687 N N . ALA A 1 88 ? 9.361 -2.310 -23.745 1.00 77.62 88 ALA A N 1
ATOM 688 C CA . ALA A 1 88 ? 10.770 -2.648 -23.653 1.00 77.62 88 ALA A CA 1
ATOM 689 C C . ALA A 1 88 ? 10.997 -3.798 -22.658 1.00 77.62 88 ALA A C 1
ATOM 691 O O . ALA A 1 88 ? 10.274 -3.959 -21.667 1.00 77.62 88 ALA A O 1
ATOM 692 N N . ASN A 1 89 ? 12.037 -4.588 -22.920 1.00 80.44 89 ASN A N 1
ATOM 693 C CA . ASN A 1 89 ? 12.484 -5.630 -22.004 1.00 80.44 89 ASN A CA 1
ATOM 694 C C . ASN A 1 89 ? 13.104 -5.013 -20.749 1.00 80.44 89 ASN A C 1
ATOM 696 O O . ASN A 1 89 ? 13.809 -4.002 -20.817 1.00 80.44 89 ASN A O 1
ATOM 700 N N . ILE A 1 90 ? 12.918 -5.679 -19.609 1.00 74.25 90 ILE A N 1
ATOM 701 C CA . ILE A 1 90 ? 13.439 -5.215 -18.316 1.00 74.25 90 ILE A CA 1
ATOM 702 C C . ILE A 1 90 ? 14.972 -5.066 -18.294 1.00 74.25 90 ILE A C 1
ATOM 704 O O . ILE A 1 90 ? 15.500 -4.245 -17.547 1.00 74.25 90 ILE A O 1
ATOM 708 N N . HIS A 1 91 ? 15.681 -5.795 -19.165 1.00 76.94 91 HIS A N 1
ATOM 709 C CA . HIS A 1 91 ? 17.140 -5.726 -19.320 1.00 76.94 91 HIS A CA 1
ATOM 710 C C . HIS A 1 91 ? 17.635 -4.367 -19.833 1.00 76.94 91 HIS A C 1
ATOM 712 O O . HIS A 1 91 ? 18.821 -4.073 -19.726 1.00 76.94 91 HIS A O 1
ATOM 718 N N . SER A 1 92 ? 16.748 -3.514 -20.362 1.00 72.44 92 SER A N 1
ATOM 719 C CA . SER A 1 92 ? 17.099 -2.134 -20.716 1.00 72.44 92 SER A CA 1
ATOM 720 C C . SER A 1 92 ? 17.475 -1.292 -19.490 1.00 72.44 92 SER A C 1
ATOM 722 O O . SER A 1 92 ? 18.095 -0.239 -19.641 1.00 72.44 92 SER A O 1
ATOM 724 N N . ILE A 1 93 ? 17.088 -1.720 -18.285 1.00 72.56 93 ILE A N 1
ATOM 725 C CA . ILE A 1 93 ? 17.499 -1.083 -17.037 1.00 72.56 93 ILE A CA 1
ATOM 726 C C . ILE A 1 93 ? 18.803 -1.748 -16.578 1.00 72.56 93 ILE A C 1
ATOM 728 O O . ILE A 1 93 ? 18.798 -2.963 -16.361 1.00 72.56 93 ILE A O 1
ATOM 732 N N . PRO A 1 94 ? 19.882 -0.982 -16.329 1.00 71.06 94 PRO A N 1
ATOM 733 C CA . PRO A 1 94 ? 21.172 -1.540 -15.913 1.00 71.06 94 PRO A CA 1
ATOM 734 C C . PRO A 1 94 ? 21.062 -2.475 -14.692 1.00 71.06 94 PRO A C 1
ATOM 736 O O . PRO A 1 94 ? 21.698 -3.527 -14.652 1.00 71.06 94 PRO A O 1
ATOM 739 N N . LYS A 1 95 ? 20.128 -2.176 -13.779 1.00 72.31 95 LYS A N 1
ATOM 740 C CA . LYS A 1 95 ? 19.904 -2.924 -12.534 1.00 72.31 95 LYS A CA 1
ATOM 741 C C . LYS A 1 95 ? 19.411 -4.348 -12.764 1.00 72.31 95 LYS A C 1
ATOM 743 O O . LYS A 1 95 ? 19.669 -5.240 -11.959 1.00 72.31 95 LYS A O 1
ATOM 748 N N . TYR A 1 96 ? 18.674 -4.552 -13.850 1.00 71.62 96 TYR A N 1
ATOM 749 C CA . TYR A 1 96 ? 18.078 -5.836 -14.205 1.00 71.62 96 TYR A CA 1
ATOM 750 C C . TYR A 1 96 ? 18.733 -6.437 -15.449 1.00 71.62 96 TYR A C 1
ATOM 752 O O . TYR A 1 96 ? 18.193 -7.381 -16.016 1.00 71.62 96 TYR A O 1
ATOM 760 N N . TYR A 1 97 ? 19.900 -5.931 -15.859 1.00 74.50 97 TYR A N 1
ATOM 761 C CA . TYR A 1 97 ? 20.613 -6.414 -17.041 1.00 74.50 97 TYR A CA 1
ATOM 762 C C . TYR A 1 97 ? 21.001 -7.894 -16.925 1.00 74.50 97 TYR A C 1
ATOM 764 O O . TYR A 1 97 ? 20.861 -8.649 -17.879 1.00 74.50 97 TYR A O 1
ATOM 772 N N . ASN A 1 98 ? 21.434 -8.321 -15.734 1.00 76.06 98 ASN A N 1
ATOM 773 C CA . ASN A 1 98 ? 21.850 -9.701 -15.460 1.00 76.06 98 ASN A CA 1
ATOM 774 C C . ASN A 1 98 ? 20.711 -10.578 -14.902 1.00 76.06 98 ASN A C 1
ATOM 776 O O . ASN A 1 98 ? 20.948 -11.620 -14.294 1.00 76.06 98 ASN A O 1
ATOM 780 N N . SER A 1 99 ? 19.469 -10.109 -15.027 1.00 71.12 99 SER A N 1
ATOM 781 C CA . SER A 1 99 ? 18.288 -10.847 -14.597 1.00 71.12 99 SER A CA 1
ATOM 782 C C . SER A 1 99 ? 17.984 -11.960 -15.607 1.00 71.12 99 SER A C 1
ATOM 784 O O . SER A 1 99 ? 17.980 -11.692 -16.802 1.00 71.12 99 SER A O 1
ATOM 786 N N . PRO A 1 100 ? 17.658 -13.193 -15.186 1.00 75.31 100 PRO A N 1
ATOM 787 C CA . PRO A 1 100 ? 17.187 -14.237 -16.103 1.00 75.31 100 PRO A CA 1
ATOM 788 C C . PRO A 1 100 ? 15.733 -14.011 -16.571 1.00 75.31 100 PRO A C 1
ATOM 790 O O . PRO A 1 100 ? 15.172 -14.844 -17.282 1.00 75.31 100 PRO A O 1
ATOM 793 N N . TYR A 1 101 ? 15.088 -12.913 -16.156 1.00 71.62 101 TYR A N 1
ATOM 794 C CA . TYR A 1 101 ? 13.689 -12.614 -16.461 1.00 71.62 101 TYR A CA 1
ATOM 795 C C . TYR A 1 101 ? 13.527 -11.761 -17.721 1.00 71.62 101 TYR A C 1
ATOM 797 O O . TYR A 1 101 ? 13.628 -10.538 -17.669 1.00 71.62 101 TYR A O 1
ATOM 805 N N . THR A 1 102 ? 13.112 -12.385 -18.822 1.00 73.88 102 THR A N 1
ATOM 806 C CA . THR A 1 102 ? 12.676 -11.697 -20.050 1.00 73.88 102 THR A CA 1
ATOM 807 C C . THR A 1 102 ? 11.223 -11.218 -19.933 1.00 73.88 102 THR A C 1
ATOM 809 O O . THR A 1 102 ? 10.340 -11.656 -20.670 1.00 73.88 102 THR A O 1
ATOM 812 N N . MET A 1 103 ? 10.942 -10.376 -18.938 1.00 73.88 103 MET A N 1
ATOM 813 C CA . MET A 1 103 ? 9.612 -9.802 -18.721 1.00 73.88 103 MET A CA 1
ATOM 814 C C . MET A 1 103 ? 9.496 -8.409 -19.347 1.00 73.88 103 MET A C 1
ATOM 816 O O . MET A 1 103 ? 10.436 -7.609 -19.298 1.00 73.88 103 MET A O 1
ATOM 820 N N . ASN A 1 104 ? 8.311 -8.102 -19.883 1.00 81.88 104 ASN A N 1
ATOM 821 C CA . ASN A 1 104 ? 7.983 -6.758 -20.359 1.00 81.88 104 ASN A CA 1
ATOM 822 C C . ASN A 1 104 ? 7.917 -5.776 -19.184 1.00 81.88 104 ASN A C 1
ATOM 824 O O . ASN A 1 104 ? 7.360 -6.098 -18.127 1.00 81.88 104 ASN A O 1
ATOM 828 N N . MET A 1 105 ? 8.387 -4.548 -19.399 1.00 78.62 105 MET A N 1
ATOM 829 C CA . MET A 1 105 ? 8.354 -3.456 -18.419 1.00 78.62 105 MET A CA 1
ATOM 830 C C . MET A 1 105 ? 6.955 -3.244 -17.814 1.00 78.62 105 MET A C 1
ATOM 832 O O . MET A 1 105 ? 6.816 -3.092 -16.601 1.00 78.62 105 MET A O 1
ATOM 836 N N . LEU A 1 106 ? 5.906 -3.309 -18.643 1.00 80.62 106 LEU A N 1
ATOM 837 C CA . LEU A 1 106 ? 4.513 -3.185 -18.203 1.00 80.62 106 LEU A CA 1
ATOM 838 C C . LEU A 1 106 ? 4.108 -4.263 -17.185 1.00 80.62 106 LEU A C 1
ATOM 840 O O . LEU A 1 106 ? 3.463 -3.963 -16.182 1.00 80.62 106 LEU A O 1
ATOM 844 N N . SER A 1 107 ? 4.503 -5.518 -17.421 1.00 83.44 107 SER A N 1
ATOM 845 C CA . SER A 1 107 ? 4.176 -6.631 -16.520 1.00 83.44 107 SER A CA 1
ATOM 846 C C . SER A 1 107 ? 4.873 -6.486 -15.165 1.00 83.44 107 SER A C 1
ATOM 848 O O . SER A 1 107 ? 4.271 -6.737 -14.121 1.00 83.44 107 SER A O 1
ATOM 850 N N . PHE A 1 108 ? 6.110 -5.983 -15.172 1.00 81.88 108 PHE A N 1
ATOM 851 C CA . PHE A 1 108 ? 6.850 -5.668 -13.957 1.00 81.88 108 PHE A CA 1
ATOM 852 C C . PHE A 1 108 ? 6.216 -4.506 -13.184 1.00 81.88 108 PHE A C 1
ATOM 854 O O . PHE A 1 108 ? 6.087 -4.573 -11.962 1.00 81.88 108 PHE A O 1
ATOM 861 N N . PHE A 1 109 ? 5.774 -3.464 -13.892 1.00 82.50 109 PHE A N 1
ATOM 862 C CA . PHE A 1 109 ? 5.066 -2.335 -13.297 1.00 82.50 109 PHE A CA 1
ATOM 863 C C . PHE A 1 109 ? 3.769 -2.776 -12.606 1.00 82.50 109 PHE A C 1
ATOM 865 O O . PHE A 1 109 ? 3.567 -2.473 -11.433 1.00 82.50 109 PHE A O 1
ATOM 872 N N . LEU A 1 110 ? 2.939 -3.571 -13.288 1.00 84.12 110 LEU A N 1
ATOM 873 C CA . LEU A 1 110 ? 1.712 -4.139 -12.721 1.00 84.12 110 LEU A CA 1
ATOM 874 C C . LEU A 1 110 ? 1.982 -4.969 -11.461 1.00 84.12 110 LEU A C 1
ATOM 876 O O . LEU A 1 110 ? 1.283 -4.807 -10.462 1.00 84.12 110 LEU A O 1
ATOM 880 N N . LEU A 1 111 ? 3.012 -5.822 -11.481 1.00 85.50 111 LEU A N 1
ATOM 881 C CA . LEU A 1 111 ? 3.382 -6.633 -10.321 1.00 85.50 111 LEU A CA 1
ATOM 882 C C . LEU A 1 111 ? 3.837 -5.757 -9.145 1.00 85.50 111 LEU A C 1
ATOM 884 O O . LEU A 1 111 ? 3.387 -5.962 -8.017 1.00 85.50 111 LEU A O 1
ATOM 888 N N . LYS A 1 112 ? 4.681 -4.749 -9.407 1.00 82.38 112 LYS A N 1
ATOM 889 C CA . LYS A 1 112 ? 5.124 -3.773 -8.399 1.00 82.38 112 LYS A CA 1
ATOM 890 C C . LYS A 1 112 ? 3.919 -3.075 -7.764 1.00 82.38 112 LYS A C 1
ATOM 892 O O . LYS A 1 112 ? 3.808 -3.031 -6.539 1.00 82.38 112 LYS A O 1
ATOM 897 N N . THR A 1 113 ? 3.013 -2.559 -8.588 1.00 83.19 113 THR A N 1
ATOM 898 C CA . THR A 1 113 ? 1.804 -1.874 -8.131 1.00 83.19 113 THR A CA 1
ATOM 899 C C . THR A 1 113 ? 0.909 -2.799 -7.309 1.00 83.19 113 THR A C 1
ATOM 901 O O . THR A 1 113 ? 0.456 -2.402 -6.239 1.00 83.19 113 THR A O 1
ATOM 904 N N . ALA A 1 114 ? 0.699 -4.044 -7.743 1.00 86.19 114 ALA A N 1
ATOM 905 C CA . ALA A 1 114 ? -0.113 -5.012 -7.010 1.00 86.19 114 ALA A CA 1
ATOM 906 C C . ALA A 1 114 ? 0.441 -5.283 -5.602 1.00 86.19 114 ALA A C 1
ATOM 908 O O . ALA A 1 114 ? -0.312 -5.267 -4.628 1.00 86.19 114 ALA A O 1
ATOM 909 N N . VAL A 1 115 ? 1.762 -5.461 -5.477 1.00 84.81 115 VAL A N 1
ATOM 910 C CA . VAL A 1 115 ? 2.426 -5.643 -4.175 1.00 84.81 115 VAL A CA 1
ATOM 911 C C . VAL A 1 115 ? 2.253 -4.407 -3.289 1.00 84.81 115 VAL A C 1
ATOM 913 O O . VAL A 1 115 ? 1.988 -4.539 -2.095 1.00 84.81 115 VAL A O 1
ATOM 916 N N . HIS A 1 116 ? 2.351 -3.208 -3.866 1.00 82.31 116 HIS A N 1
ATOM 917 C CA . HIS A 1 116 ? 2.185 -1.955 -3.131 1.00 82.31 116 HIS A CA 1
ATOM 918 C C . HIS A 1 116 ? 0.759 -1.788 -2.577 1.00 82.31 116 HIS A C 1
ATOM 920 O O . HIS A 1 116 ? 0.581 -1.481 -1.397 1.00 82.31 116 HIS A O 1
ATOM 926 N N . VAL A 1 117 ? -0.261 -2.076 -3.395 1.00 85.06 117 VAL A N 1
ATOM 927 C CA . VAL A 1 117 ? -1.674 -2.051 -2.978 1.00 85.06 117 VAL A CA 1
ATOM 928 C C . VAL A 1 117 ? -1.943 -3.094 -1.897 1.00 85.06 117 VAL A C 1
ATOM 930 O O . VAL A 1 117 ? -2.584 -2.789 -0.891 1.00 85.06 117 VAL A O 1
ATOM 933 N N . PHE A 1 118 ? -1.425 -4.311 -2.071 1.00 86.81 118 PHE A N 1
ATOM 934 C CA . PHE A 1 118 ? -1.593 -5.386 -1.098 1.00 86.81 118 PHE A CA 1
ATOM 935 C C . PHE A 1 118 ? -0.986 -5.019 0.263 1.00 86.81 118 PHE A C 1
ATOM 937 O O . PHE A 1 118 ? -1.633 -5.202 1.293 1.00 86.81 118 PHE A O 1
ATOM 944 N N . ALA A 1 119 ? 0.215 -4.432 0.274 1.00 83.25 119 ALA A N 1
ATOM 945 C CA . ALA A 1 119 ? 0.863 -3.961 1.495 1.00 83.25 119 ALA A CA 1
ATOM 946 C C . ALA A 1 119 ? 0.032 -2.885 2.220 1.00 83.25 119 ALA A C 1
ATOM 948 O O . ALA A 1 119 ? -0.166 -2.977 3.433 1.00 83.25 119 ALA A O 1
ATOM 949 N N . GLY A 1 120 ? -0.507 -1.903 1.486 1.00 84.75 120 GLY A N 1
ATOM 950 C CA . GLY A 1 120 ? -1.377 -0.869 2.057 1.00 84.75 120 GLY A CA 1
ATOM 951 C C . GLY A 1 120 ? -2.679 -1.432 2.639 1.00 84.75 120 GLY A C 1
ATOM 952 O O . GLY A 1 120 ? -3.106 -1.026 3.720 1.00 84.75 120 GLY A O 1
ATOM 953 N N . LEU A 1 121 ? -3.281 -2.412 1.959 1.00 86.81 121 LEU A N 1
ATOM 954 C CA . LEU A 1 121 ? -4.519 -3.063 2.394 1.00 86.81 121 LEU A CA 1
ATOM 955 C C . LEU A 1 121 ? -4.298 -3.856 3.690 1.00 86.81 121 LEU A C 1
ATOM 957 O O . LEU A 1 121 ? -5.061 -3.703 4.644 1.00 86.81 121 LEU A O 1
ATOM 961 N N . MET A 1 122 ? -3.215 -4.636 3.759 1.00 85.62 122 MET A N 1
ATOM 962 C CA . MET A 1 122 ? -2.829 -5.356 4.977 1.00 85.62 122 MET A CA 1
ATOM 963 C C . MET A 1 122 ? -2.615 -4.402 6.157 1.00 85.62 122 MET A C 1
ATOM 965 O O . MET A 1 122 ? -3.131 -4.652 7.246 1.00 85.62 122 MET A O 1
ATOM 969 N N . LEU A 1 123 ? -1.922 -3.279 5.938 1.00 82.94 123 LEU A N 1
ATOM 970 C CA . LEU A 1 123 ? -1.683 -2.280 6.981 1.00 82.94 123 LEU A CA 1
ATOM 971 C C . LEU A 1 123 ? -2.998 -1.690 7.512 1.00 82.94 123 LEU A C 1
ATOM 973 O O . LEU A 1 123 ? -3.184 -1.603 8.726 1.00 82.94 123 LEU A O 1
ATOM 977 N N . ALA A 1 124 ? -3.938 -1.334 6.636 1.00 83.94 124 ALA A N 1
ATOM 978 C CA . ALA A 1 124 ? -5.227 -0.791 7.062 1.00 83.94 124 ALA A CA 1
ATOM 979 C C . ALA A 1 124 ? -6.072 -1.796 7.856 1.00 83.94 124 ALA A C 1
ATOM 981 O O . ALA A 1 124 ? -6.682 -1.416 8.857 1.00 83.94 124 ALA A O 1
ATOM 982 N N . ILE A 1 125 ? -6.065 -3.078 7.468 1.00 83.44 125 ILE A N 1
ATOM 983 C CA . ILE A 1 125 ? -6.716 -4.141 8.248 1.00 83.44 125 ILE A CA 1
ATOM 984 C C . ILE A 1 125 ? -6.091 -4.234 9.644 1.00 83.44 125 ILE A C 1
ATOM 986 O O . ILE A 1 125 ? -6.828 -4.281 10.628 1.00 83.44 125 ILE A O 1
ATOM 990 N N . CYS A 1 126 ? -4.758 -4.210 9.755 1.00 82.00 126 CYS A N 1
ATOM 991 C CA . CYS A 1 126 ? -4.074 -4.232 11.049 1.00 82.00 126 CYS A CA 1
ATOM 992 C C . CYS A 1 126 ? -4.479 -3.043 11.934 1.00 82.00 126 CYS A C 1
ATOM 994 O O . CYS A 1 126 ? -4.773 -3.233 13.112 1.00 82.00 126 CYS A O 1
ATOM 996 N N . VAL A 1 127 ? -4.555 -1.832 11.375 1.00 82.25 127 VAL A N 1
ATOM 997 C CA . VAL A 1 127 ? -4.956 -0.623 12.116 1.00 82.25 127 VAL A CA 1
ATOM 998 C C . VAL A 1 127 ? -6.404 -0.717 12.611 1.00 82.25 127 VAL A C 1
ATOM 1000 O O . VAL A 1 127 ? -6.673 -0.433 13.780 1.00 82.25 127 VAL A O 1
ATOM 1003 N N . VAL A 1 128 ? -7.335 -1.170 11.761 1.00 80.88 128 VAL A N 1
ATOM 1004 C CA . VAL A 1 128 ? -8.731 -1.418 12.165 1.00 80.88 128 VAL A CA 1
ATOM 1005 C C . VAL A 1 128 ? -8.779 -2.479 13.267 1.00 80.88 128 VAL A C 1
ATOM 1007 O O . VAL A 1 128 ? -9.447 -2.277 14.276 1.00 80.88 128 VAL A O 1
ATOM 1010 N N . PHE A 1 129 ? -8.036 -3.577 13.125 1.00 79.31 129 PHE A N 1
ATOM 1011 C CA . PHE A 1 129 ? -8.003 -4.665 14.103 1.00 79.31 129 PHE A CA 1
ATOM 1012 C C . PHE A 1 129 ? -7.494 -4.206 15.478 1.00 79.31 129 PHE A C 1
ATOM 1014 O O . PHE A 1 129 ? -8.125 -4.494 16.495 1.00 79.31 129 PHE A O 1
ATOM 1021 N N . ILE A 1 130 ? -6.413 -3.419 15.514 1.00 75.62 130 ILE A N 1
ATOM 1022 C CA . ILE A 1 130 ? -5.876 -2.814 16.745 1.00 75.62 130 ILE A CA 1
ATOM 1023 C C . ILE A 1 130 ? -6.914 -1.887 17.397 1.00 75.62 130 ILE A C 1
ATOM 1025 O O . ILE A 1 130 ? -7.102 -1.926 18.613 1.00 75.62 130 ILE A O 1
ATOM 1029 N N . SER A 1 131 ? -7.636 -1.095 16.599 1.00 73.00 131 SER A N 1
ATOM 1030 C CA . SER A 1 131 ? -8.698 -0.207 17.094 1.00 73.00 131 SER A CA 1
ATOM 1031 C C . SER A 1 131 ? -9.886 -0.968 17.700 1.00 73.00 131 SER A C 1
ATOM 1033 O O . SER A 1 131 ? -10.497 -0.504 18.663 1.00 73.00 131 SER A O 1
ATOM 1035 N N . LEU A 1 132 ? -10.212 -2.154 17.177 1.00 70.06 132 LEU A N 1
ATOM 1036 C CA . LEU A 1 132 ? -11.247 -3.015 17.758 1.00 70.06 132 LEU A CA 1
ATOM 1037 C C . LEU A 1 132 ? -10.799 -3.635 19.083 1.00 70.06 132 LEU A C 1
ATOM 1039 O O . LEU A 1 132 ? -11.614 -3.770 19.997 1.00 70.06 132 LEU A O 1
ATOM 1043 N N . LEU A 1 133 ? -9.516 -3.989 19.189 1.00 67.75 133 LEU A N 1
ATOM 1044 C CA . LEU A 1 133 ? -8.934 -4.549 20.406 1.00 67.75 133 LEU A CA 1
ATOM 1045 C C . LEU A 1 133 ? -8.935 -3.532 21.557 1.00 67.75 133 LEU A C 1
ATOM 1047 O O . LEU A 1 133 ? -9.279 -3.891 22.682 1.00 67.75 133 LEU A O 1
ATOM 1051 N N . SER A 1 134 ? -8.623 -2.260 21.280 1.00 63.50 134 SER A N 1
ATOM 1052 C CA . SER A 1 134 ? -8.496 -1.223 22.316 1.00 63.50 134 SER A CA 1
ATOM 1053 C C . SER A 1 134 ? -9.815 -0.824 22.990 1.00 63.50 134 SER A C 1
ATOM 1055 O O . SER A 1 134 ? -9.799 -0.359 24.127 1.00 63.50 134 SER A O 1
ATOM 1057 N N . LYS A 1 135 ? -10.971 -1.037 22.342 1.00 58.06 135 LYS A N 1
ATOM 1058 C CA . LYS A 1 135 ? -12.294 -0.758 22.936 1.00 58.06 135 LYS A CA 1
ATOM 1059 C C . LYS A 1 135 ? -12.715 -1.764 24.014 1.00 58.06 135 LYS A C 1
ATOM 1061 O O . LYS A 1 135 ? -13.626 -1.471 24.785 1.00 58.06 135 LYS A O 1
ATOM 1066 N N . ASN A 1 136 ? -12.092 -2.939 24.087 1.00 55.03 136 ASN A N 1
ATOM 1067 C CA . ASN A 1 136 ? -12.386 -3.915 25.131 1.00 55.03 136 ASN A CA 1
ATOM 1068 C C . ASN A 1 136 ? -11.444 -3.666 26.323 1.00 55.03 136 ASN A C 1
ATOM 1070 O O . ASN A 1 136 ? -10.284 -4.070 26.294 1.00 55.03 136 ASN A O 1
ATOM 1074 N N . SER A 1 137 ? -11.943 -3.030 27.391 1.00 48.56 137 SER A N 1
ATOM 1075 C CA . SER A 1 137 ? -11.185 -2.646 28.602 1.00 48.56 137 SER A CA 1
ATOM 1076 C C . SER A 1 137 ? -10.400 -3.774 29.299 1.00 48.56 137 SER A C 1
ATOM 1078 O O . SER A 1 137 ? -9.562 -3.491 30.148 1.00 48.56 137 SER A O 1
ATOM 1080 N N . PHE A 1 138 ? -10.612 -5.041 28.934 1.00 46.50 138 PHE A N 1
ATOM 1081 C CA . PHE A 1 138 ? -9.862 -6.186 29.459 1.00 46.50 138 PHE A CA 1
ATOM 1082 C C . PHE A 1 138 ? -8.419 -6.308 28.925 1.00 46.50 138 PHE A C 1
ATOM 1084 O O . PHE A 1 138 ? -7.635 -7.060 29.493 1.00 46.50 138 PHE A O 1
ATOM 1091 N N . PHE A 1 139 ? -8.031 -5.561 27.883 1.00 46.47 139 PHE A N 1
ATOM 1092 C CA . PHE A 1 139 ? -6.700 -5.664 27.254 1.00 46.47 139 PHE A CA 1
ATOM 1093 C C . PHE A 1 139 ? -5.644 -4.671 27.776 1.00 46.47 139 PHE A C 1
ATOM 1095 O O . PHE A 1 139 ? -4.517 -4.648 27.283 1.00 46.47 139 PHE A O 1
ATOM 1102 N N . HIS A 1 140 ? -5.956 -3.871 28.800 1.00 47.22 140 HIS A N 1
ATOM 1103 C CA . HIS A 1 140 ? -4.986 -2.927 29.378 1.00 47.22 140 HIS A CA 1
ATOM 1104 C C . HIS A 1 140 ? -3.808 -3.622 30.100 1.00 47.22 140 HIS A C 1
ATOM 1106 O O . HIS A 1 140 ? -2.775 -2.997 30.323 1.00 47.22 140 HIS A O 1
ATOM 1112 N N . LEU A 1 1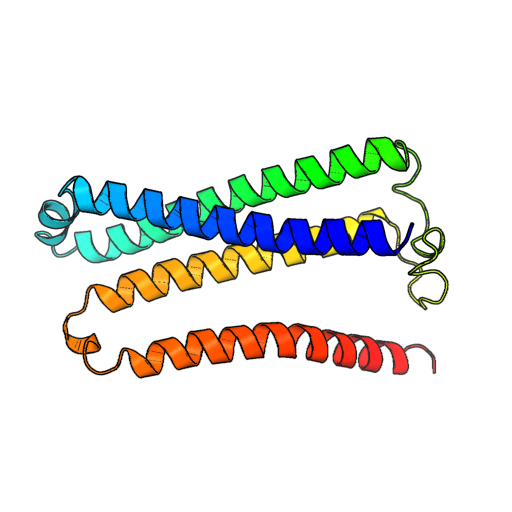41 ? -3.937 -4.917 30.421 1.00 49.62 141 LEU A N 1
ATOM 1113 C CA . LEU A 1 141 ? -2.894 -5.740 31.053 1.00 49.62 141 LEU A CA 1
ATOM 1114 C C . LEU A 1 141 ? -1.977 -6.478 30.057 1.00 49.62 141 LEU A C 1
ATOM 1116 O O . LEU A 1 141 ? -0.910 -6.926 30.460 1.00 49.62 141 LEU A O 1
ATOM 1120 N N . SER A 1 142 ? -2.332 -6.559 28.770 1.00 52.06 142 SER A N 1
ATOM 1121 C CA . SER A 1 142 ? -1.548 -7.260 27.733 1.00 52.06 142 SER A CA 1
ATOM 1122 C C . SER A 1 142 ? -1.057 -6.328 26.616 1.00 52.06 142 SER A C 1
ATOM 1124 O O . SER A 1 142 ? -0.705 -6.771 25.525 1.00 52.06 142 SER A O 1
ATOM 1126 N N . ALA A 1 143 ? -1.012 -5.015 26.860 1.00 53.69 143 ALA A N 1
ATOM 1127 C CA . ALA A 1 143 ? -0.396 -4.045 25.951 1.00 53.69 143 ALA A CA 1
ATOM 1128 C C . ALA A 1 143 ? 1.055 -4.402 25.517 1.00 53.69 143 ALA A C 1
ATOM 1130 O O . ALA A 1 143 ? 1.400 -4.123 24.362 1.00 53.69 143 ALA A O 1
ATOM 1131 N N . PRO A 1 144 ? 1.896 -5.072 26.342 1.00 55.69 144 PRO A N 1
ATOM 1132 C CA . PRO A 1 144 ? 3.195 -5.579 25.885 1.00 55.69 144 PRO A CA 1
ATOM 1133 C C . PRO A 1 144 ? 3.074 -6.642 24.780 1.00 55.69 144 PRO A C 1
ATOM 1135 O O . PRO A 1 144 ? 3.879 -6.662 23.847 1.00 55.69 144 PRO A O 1
ATOM 1138 N N . ASP A 1 145 ? 2.018 -7.457 24.820 1.00 55.22 145 ASP A N 1
ATOM 1139 C CA . ASP A 1 145 ? 1.764 -8.538 23.865 1.00 55.22 145 ASP A CA 1
ATOM 1140 C C . ASP A 1 145 ? 1.228 -8.047 22.520 1.00 55.22 145 ASP A C 1
ATOM 1142 O O . ASP A 1 145 ? 1.094 -8.857 21.614 1.00 55.22 145 ASP A O 1
ATOM 1146 N N . LEU A 1 146 ? 0.941 -6.746 22.358 1.00 52.91 146 LEU A N 1
ATOM 1147 C CA . LEU A 1 146 ? 0.587 -6.121 21.072 1.00 52.91 146 LEU A CA 1
ATOM 1148 C C . LEU A 1 146 ? 1.778 -5.379 20.429 1.00 52.91 146 LEU A C 1
ATOM 1150 O O . LEU A 1 146 ? 1.877 -5.269 19.205 1.00 52.91 146 LEU A O 1
ATOM 1154 N N . CYS A 1 147 ? 2.749 -4.961 21.244 1.00 59.59 147 CYS A N 1
ATOM 1155 C CA . CYS A 1 147 ? 4.040 -4.474 20.759 1.00 59.59 147 CYS A CA 1
ATOM 1156 C C . CYS A 1 147 ? 4.845 -5.616 20.109 1.00 59.59 147 CYS A C 1
ATOM 1158 O O . CYS A 1 147 ? 5.533 -5.413 19.110 1.00 59.59 147 CYS A O 1
ATOM 1160 N N . LEU A 1 148 ? 4.681 -6.845 20.613 1.00 53.50 148 LEU A N 1
ATOM 1161 C CA . LEU A 1 148 ? 5.263 -8.061 20.047 1.00 53.50 148 LEU A CA 1
ATOM 1162 C C . LEU A 1 148 ? 4.746 -8.428 18.646 1.00 53.50 148 LEU A C 1
ATOM 1164 O O . LEU A 1 148 ? 5.592 -8.677 17.804 1.00 53.50 148 LEU A O 1
ATOM 1168 N N . PRO A 1 149 ? 3.444 -8.439 18.312 1.00 60.00 149 PRO A N 1
ATOM 1169 C CA . PRO A 1 149 ? 2.955 -8.660 16.961 1.00 60.00 149 PRO A CA 1
ATOM 1170 C C . PRO A 1 149 ? 3.254 -7.478 16.053 1.00 60.00 149 PRO A C 1
ATOM 1172 O O . PRO A 1 149 ? 3.493 -7.719 14.885 1.00 60.00 149 PRO A O 1
ATOM 1175 N N . PHE A 1 150 ? 3.344 -6.234 16.539 1.00 62.53 150 PHE A N 1
ATOM 1176 C CA . PHE A 1 150 ? 3.869 -5.139 15.715 1.00 62.53 150 PHE A CA 1
ATOM 1177 C C . PHE A 1 150 ? 5.361 -5.345 15.396 1.00 62.53 150 PHE A C 1
ATOM 1179 O O . PHE A 1 150 ? 5.770 -5.213 14.246 1.00 62.53 150 PHE A O 1
ATOM 1186 N N . HIS A 1 151 ? 6.166 -5.772 16.372 1.00 58.59 151 HIS A N 1
ATOM 1187 C CA . HIS A 1 151 ? 7.582 -6.104 16.190 1.00 58.59 151 HIS A CA 1
ATOM 1188 C C . HIS A 1 151 ? 7.798 -7.381 15.354 1.00 58.59 151 HIS A C 1
ATOM 1190 O O . HIS A 1 151 ? 8.707 -7.440 14.527 1.00 58.59 151 HIS A O 1
ATOM 1196 N N . LEU A 1 152 ? 6.948 -8.397 15.521 1.00 55.81 152 LEU A N 1
ATOM 1197 C CA . LEU A 1 152 ? 6.939 -9.651 14.765 1.00 55.81 152 LEU A CA 1
ATOM 1198 C C . LEU A 1 152 ? 6.367 -9.452 13.367 1.00 55.81 152 LEU A C 1
ATOM 1200 O O . LEU A 1 152 ? 6.829 -10.117 12.456 1.00 55.81 152 LEU A O 1
ATOM 1204 N N . TRP A 1 153 ? 5.425 -8.533 13.164 1.00 67.94 153 TRP A N 1
ATOM 1205 C CA . TRP A 1 153 ? 4.941 -8.132 11.846 1.00 67.94 153 TRP A CA 1
ATOM 1206 C C . TRP A 1 153 ? 5.996 -7.296 11.125 1.00 67.94 153 TRP A C 1
ATOM 1208 O O . TRP A 1 153 ? 6.254 -7.558 9.960 1.00 67.94 153 TRP A O 1
ATOM 1218 N N . LEU A 1 154 ? 6.712 -6.401 11.820 1.00 60.88 154 LEU A N 1
ATOM 1219 C CA . LEU A 1 154 ? 7.877 -5.691 11.274 1.00 60.88 154 LEU A CA 1
ATOM 1220 C C . LEU A 1 154 ? 8.985 -6.679 10.866 1.00 60.88 154 LEU A C 1
ATOM 1222 O O . LEU A 1 154 ? 9.509 -6.607 9.756 1.00 60.88 154 LEU A O 1
ATOM 1226 N N . LYS A 1 155 ? 9.291 -7.663 11.725 1.00 57.06 155 LYS A N 1
ATOM 1227 C CA . LYS A 1 155 ? 10.207 -8.764 11.396 1.00 57.06 155 LYS A CA 1
ATOM 1228 C C . LYS A 1 155 ? 9.657 -9.677 10.307 1.00 57.06 155 LYS A C 1
ATOM 1230 O O . LYS A 1 155 ? 10.436 -10.116 9.480 1.00 57.06 155 LYS A O 1
ATOM 1235 N N . SER A 1 156 ? 8.357 -9.952 10.262 1.00 57.31 156 SER A N 1
ATOM 1236 C CA . SER A 1 156 ? 7.719 -10.757 9.219 1.00 57.31 156 SER A CA 1
ATOM 1237 C C . SER A 1 156 ? 7.725 -10.027 7.888 1.00 57.31 156 SER A C 1
ATOM 1239 O O . SER A 1 156 ? 7.838 -10.684 6.870 1.00 57.31 156 SER A O 1
ATOM 1241 N N . LEU A 1 157 ? 7.622 -8.702 7.866 1.00 60.31 157 LEU A N 1
ATOM 1242 C CA . LEU A 1 157 ? 7.663 -7.898 6.649 1.00 60.31 157 LEU A CA 1
ATOM 1243 C C . LEU A 1 157 ? 9.100 -7.824 6.104 1.00 60.31 157 LEU A C 1
ATOM 1245 O O . LEU A 1 157 ? 9.304 -7.971 4.901 1.00 60.31 157 LEU A O 1
ATOM 1249 N N . LEU A 1 158 ? 10.101 -7.746 6.991 1.00 58.66 158 LEU A N 1
ATOM 1250 C CA . LEU A 1 158 ? 11.523 -7.880 6.641 1.00 58.66 158 LEU A CA 1
ATOM 1251 C C . LEU A 1 158 ? 11.892 -9.316 6.204 1.00 58.66 158 LEU A C 1
ATOM 1253 O O . LEU A 1 158 ? 12.517 -9.508 5.164 1.00 58.66 158 LEU A O 1
ATOM 1257 N N . LEU A 1 159 ? 11.429 -10.342 6.926 1.00 52.31 159 LEU A N 1
ATOM 1258 C CA . LEU A 1 159 ? 11.624 -11.757 6.583 1.00 52.31 159 LEU A CA 1
ATOM 1259 C C . LEU A 1 159 ? 10.819 -12.183 5.352 1.00 52.31 159 LEU A C 1
ATOM 1261 O O . LEU A 1 1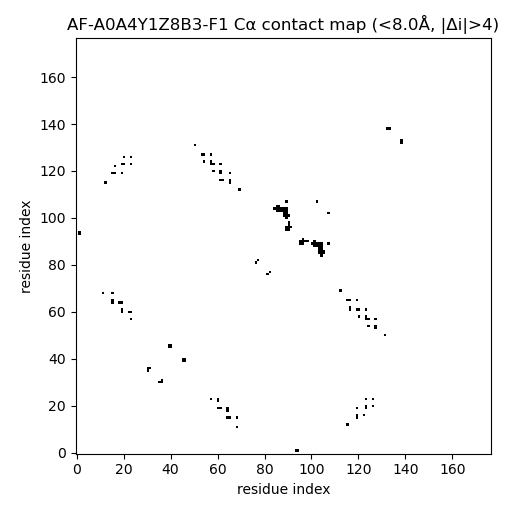59 ? 11.230 -13.105 4.660 1.00 52.31 159 LEU A O 1
ATOM 1265 N N . PHE A 1 160 ? 9.694 -11.536 5.047 1.00 56.88 160 PHE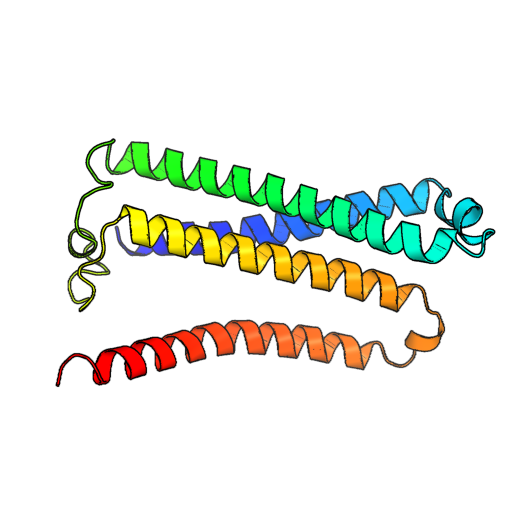 A N 1
ATOM 1266 C CA . PHE A 1 160 ? 8.946 -11.746 3.808 1.00 56.88 160 PHE A CA 1
ATOM 1267 C C . PHE A 1 160 ? 9.717 -11.170 2.620 1.00 56.88 160 PHE A C 1
ATOM 1269 O O . PHE A 1 160 ? 9.742 -11.804 1.570 1.00 56.88 160 PHE A O 1
ATOM 1276 N N . GLN A 1 161 ? 10.440 -10.056 2.790 1.00 57.41 161 GLN A N 1
ATOM 1277 C CA . GLN A 1 161 ? 11.366 -9.557 1.769 1.00 57.41 161 GLN A CA 1
ATOM 1278 C C . GLN A 1 161 ? 12.520 -10.551 1.514 1.00 57.41 161 GLN A C 1
ATOM 1280 O O . GLN A 1 161 ? 12.820 -10.863 0.360 1.00 57.41 161 GLN A O 1
ATOM 1285 N N . ASP A 1 162 ? 13.119 -11.116 2.569 1.00 53.47 162 ASP A N 1
ATOM 1286 C CA . ASP A 1 162 ? 14.193 -12.121 2.459 1.00 53.47 162 ASP A CA 1
ATOM 1287 C C . ASP A 1 162 ? 13.693 -13.499 1.984 1.00 53.47 162 ASP A C 1
ATOM 1289 O O . ASP A 1 162 ? 14.374 -14.211 1.240 1.00 53.47 162 ASP A O 1
ATOM 1293 N N . GLY A 1 163 ? 12.481 -13.876 2.386 1.00 51.84 163 GLY A N 1
ATOM 1294 C CA . GLY A 1 163 ? 11.795 -15.111 2.020 1.00 51.84 163 GLY A CA 1
ATOM 1295 C C . GLY A 1 163 ? 11.357 -15.105 0.562 1.00 51.84 163 GLY A C 1
ATOM 1296 O O . GLY A 1 163 ? 11.590 -16.088 -0.137 1.00 51.84 163 GLY A O 1
ATOM 1297 N N . TRP A 1 164 ? 10.838 -13.981 0.058 1.00 44.41 164 TRP A N 1
ATOM 1298 C CA . TRP A 1 164 ? 10.601 -13.793 -1.374 1.00 44.41 164 TRP A CA 1
ATOM 1299 C C . TRP A 1 164 ? 11.901 -13.801 -2.165 1.00 44.41 164 TRP A C 1
ATOM 1301 O O . TRP A 1 164 ? 11.939 -14.419 -3.220 1.00 44.41 164 TRP A O 1
ATOM 1311 N N . ARG A 1 165 ? 12.990 -13.217 -1.646 1.00 52.44 165 ARG A N 1
ATOM 1312 C CA . ARG A 1 165 ? 14.315 -13.260 -2.291 1.00 52.44 165 ARG A CA 1
ATOM 1313 C C . ARG A 1 165 ? 14.836 -14.696 -2.444 1.00 52.44 165 ARG A C 1
ATOM 1315 O O . ARG A 1 165 ? 15.354 -15.052 -3.499 1.00 52.44 165 ARG A O 1
ATOM 1322 N N . LYS A 1 166 ? 14.657 -15.546 -1.424 1.00 57.91 166 LYS A N 1
ATOM 1323 C CA . LYS A 1 166 ? 15.038 -16.972 -1.456 1.00 57.91 166 LYS A CA 1
ATOM 1324 C C . LYS A 1 166 ? 14.071 -17.837 -2.266 1.00 57.91 166 LYS A C 1
ATOM 1326 O O . LYS A 1 166 ? 14.521 -18.725 -2.984 1.00 57.91 166 LYS A O 1
ATOM 1331 N N . PHE A 1 167 ? 12.767 -17.578 -2.189 1.00 57.50 167 PHE A N 1
ATOM 1332 C CA . PHE A 1 167 ? 11.751 -18.272 -2.980 1.00 57.50 167 PHE A CA 1
ATOM 1333 C C . PHE A 1 167 ? 11.899 -17.960 -4.471 1.00 57.50 167 PHE A C 1
ATOM 1335 O O . PHE A 1 167 ? 11.939 -18.889 -5.270 1.00 57.50 167 PHE A O 1
ATOM 1342 N N . PHE A 1 168 ? 12.096 -16.692 -4.849 1.00 54.84 168 PHE A N 1
ATOM 1343 C CA . PHE A 1 168 ? 12.411 -16.312 -6.228 1.00 54.84 168 PHE A CA 1
ATOM 1344 C C . PHE A 1 168 ? 13.707 -16.970 -6.707 1.00 54.84 168 PHE A C 1
ATOM 1346 O O . PHE A 1 168 ? 13.710 -17.530 -7.796 1.00 54.84 168 PHE A O 1
ATOM 1353 N N . ASN A 1 169 ? 14.770 -16.997 -5.892 1.00 56.75 169 ASN A N 1
ATOM 1354 C CA . ASN A 1 169 ? 16.019 -17.687 -6.247 1.00 56.75 169 ASN A CA 1
ATOM 1355 C C . ASN A 1 169 ? 15.850 -19.214 -6.393 1.00 56.75 169 ASN A C 1
ATOM 1357 O O . ASN A 1 169 ? 16.437 -19.815 -7.289 1.00 56.75 169 ASN A O 1
ATOM 1361 N N . SER A 1 170 ? 15.032 -19.852 -5.553 1.00 52.84 170 SER A N 1
ATOM 1362 C CA . SER A 1 170 ? 14.770 -21.301 -5.599 1.00 52.84 170 SER A CA 1
ATOM 1363 C C . SER A 1 170 ? 13.868 -21.698 -6.775 1.00 52.84 170 SER A C 1
ATOM 1365 O O . SER A 1 170 ? 14.131 -22.683 -7.466 1.00 52.84 170 SER A O 1
ATOM 1367 N N . VAL A 1 171 ? 12.847 -20.890 -7.071 1.00 55.00 171 VAL A N 1
ATOM 1368 C CA . VAL A 1 171 ? 12.018 -21.030 -8.277 1.00 55.00 171 VAL A CA 1
ATOM 1369 C C . VAL A 1 171 ? 12.835 -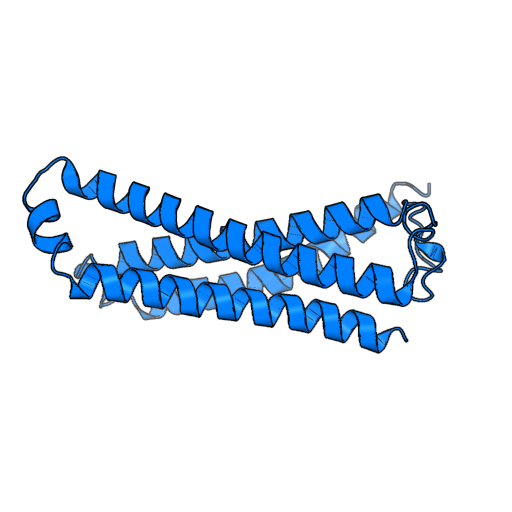20.728 -9.544 1.00 55.00 171 VAL A C 1
ATOM 1371 O O . VAL A 1 171 ? 12.614 -21.379 -10.563 1.00 55.00 171 VAL A O 1
ATOM 1374 N N . MET A 1 172 ? 13.820 -19.821 -9.481 1.00 45.81 172 MET A N 1
ATOM 1375 C CA . MET A 1 172 ? 14.781 -19.554 -10.565 1.00 45.81 172 MET A CA 1
ATOM 1376 C C . MET A 1 172 ? 15.717 -20.736 -10.842 1.00 45.81 172 MET A C 1
ATOM 1378 O O . MET A 1 172 ? 15.919 -21.083 -12.000 1.00 45.81 172 MET A O 1
ATOM 1382 N N . SER A 1 173 ? 16.256 -21.394 -9.811 1.00 49.56 173 SER A N 1
ATOM 1383 C CA . SER A 1 173 ? 17.213 -22.501 -9.983 1.00 49.56 173 SER A CA 1
ATOM 1384 C C . SER A 1 173 ? 16.611 -23.745 -10.643 1.00 49.56 173 SER A C 1
ATOM 1386 O O . SER A 1 173 ? 17.350 -24.517 -11.245 1.00 49.56 173 SER A O 1
ATOM 1388 N N . ARG A 1 174 ? 15.295 -23.961 -10.544 1.00 47.78 174 ARG A N 1
ATOM 1389 C CA . ARG A 1 174 ? 14.630 -25.134 -11.140 1.00 47.78 174 ARG A CA 1
ATOM 1390 C C . ARG A 1 174 ? 14.213 -24.947 -12.599 1.00 47.78 174 ARG A C 1
ATOM 1392 O O . ARG A 1 174 ? 13.681 -25.884 -13.180 1.00 47.78 174 ARG A O 1
ATOM 1399 N N . ARG A 1 175 ? 14.404 -23.757 -13.180 1.00 44.75 175 ARG A N 1
ATOM 1400 C CA . ARG A 1 175 ? 13.984 -23.450 -14.558 1.00 44.75 175 ARG A CA 1
ATOM 1401 C C . ARG A 1 175 ? 15.151 -23.217 -15.533 1.00 44.75 175 ARG A C 1
ATOM 1403 O O . ARG A 1 175 ? 14.897 -22.925 -16.694 1.00 44.75 175 ARG A O 1
ATOM 1410 N N . CYS A 1 176 ? 16.393 -23.373 -15.065 1.00 47.94 176 CYS A N 1
ATOM 1411 C CA . CYS A 1 176 ? 17.624 -23.328 -15.870 1.00 47.94 176 CYS A CA 1
ATOM 1412 C C . CYS A 1 176 ? 18.378 -24.676 -15.881 1.00 47.94 176 CYS A C 1
ATOM 1414 O O . CYS A 1 176 ? 19.595 -24.690 -16.058 1.00 47.94 176 CYS A O 1
ATOM 1416 N N . GLY A 1 177 ? 17.669 -25.785 -15.645 1.00 43.47 177 GLY A N 1
ATOM 1417 C CA . GLY A 1 177 ? 18.152 -27.152 -15.856 1.00 43.47 177 GLY A CA 1
ATOM 1418 C C . GLY A 1 177 ? 17.345 -27.822 -16.952 1.00 43.47 177 GLY A C 1
ATOM 1419 O O . GLY A 1 177 ? 16.119 -27.564 -16.979 1.00 43.47 177 GLY A O 1
#

Mean predicted aligned error: 12.74 Å

Radius of gyration: 20.9 Å; Cα contacts (8 Å, |Δi|>4): 80; chains: 1; bounding box: 51×40×57 Å

Secondary structure (DSSP, 8-state):
-HHHHHHHHHHHHHHHHHHHHHHHHHHHHHHHHT-HHHHHHTSTTHHHHHHHHHHHHHHHHHHHHHHHHHHHHHHHHHHHH-TTGGGSBGGGSGGGTT-S---BHHHHHHHHHHHHHHHHHHHHHHHHHHHHHHTSGGGGG-THHHHHHHHHHHHHHHHHHHHHHHHHHHHHHTS--

Sequence (177 aa):
MEQMQDYINTFGFIFLGTLILIGLSSLFTRETASGVDQYILSTQHGRKTIVHAKLVAALIFVLACALLSIGFDVVYWIIRAGNYGWLANIHSIPKYYNSPYTMNMLSFFLLKTAVHVFAGLMLAICVVFISLLSKNSFFHLSAPDLCLPFHLWLKSLLLFQDGWRKFFNSVMSRRCG

Nearest PDB structures (foldseek):
  7sqc-assembly1_1V  TM=2.362E-01  e=1.750E+00  Chlamydomonas reinhardtii

Solvent-accessible surface area (backbone atoms only — not comparable to full-atom values): 9905 Å² total; per-residue (Å²): 118,69,67,58,56,54,51,52,53,53,47,50,53,54,51,52,52,50,51,51,52,54,51,52,49,51,54,51,51,52,50,61,73,66,52,55,61,64,65,40,60,76,40,93,70,36,58,61,52,52,55,53,49,53,50,52,53,45,51,54,50,42,52,54,54,41,53,51,54,51,50,53,53,52,53,54,43,43,76,73,57,41,90,72,46,48,77,35,54,40,48,80,40,80,92,38,47,88,49,94,62,92,43,41,34,48,61,53,50,52,51,54,51,51,53,52,45,50,52,48,49,52,50,47,52,51,54,54,51,53,58,60,50,68,73,44,78,83,47,79,85,47,56,71,68,52,52,47,52,54,51,48,46,52,47,45,56,52,47,46,55,54,46,48,54,50,49,53,50,54,60,50,62,69,69,78,113

pLDDT: mean 71.68, std 12.79, range [43.47, 90.94]

Organism: NCBI:txid2078